Protein 7X15 (pdb70)

InterPro domains:
  IPR019392 Mitoguardin [PF10265] (32-565)

Solvent-accessible surface area: 13552 Å² total

Nearest PDB structures (foldseek):
  7x15-assembly1_A  TM=1.001E+00  e=4.368E-33  Danio rerio
  8edv-assembly1_A  TM=8.957E-01  e=2.179E-15  Caenorhabditis elegans
  8edv-assembly2_C  TM=8.846E-01  e=3.784E-15  Caenorhabditis elegans
  8edv-assembly2_D  TM=8.991E-01  e=9.913E-14  Caenorhabditis elegans
  8edv-assembly1_B  TM=8.793E-01  e=5.692E-13  Caenorhabditis elegans

Secondary structure (DSSP, 8-state):
-TTPPP-HHHHHHHHHHHHT----SS--TTTTT-S-HHHHHHHHHHHHHHHHHHTTSTTT----TTT--HHHHHTTT---HHHHHHHH--HHHH-GGGHHHH--TGGGT----HIIIIIIII--HHHHTTS--HHHHHHHT-TTS-HHHHHHHHHHHHHHHHHHHHTT--TTSHHHHHHHHHHHHHHHHHHHHSSS-SSHHHHHHHHHHHHHHHHH---TTTS--S-HHHHHHHHHHHHHHHHHH---S--

Structure (mmCIF, N/CA/C/O backbone):
data_7X15
#
_entry.id   7X15
#
_cell.length_a   100.126
_cell.length_b   100.126
_cell.length_c   163.941
_cell.angle_alpha   90.000
_cell.angle_beta   90.000
_cell.angle_gamma   120.000
#
_symmetry.space_group_name_H-M   'P 61 2 2'
#
loop_
_entity.id
_entity.type
_entity.pdbx_description
1 polymer 'Mitoguardin 2'
2 non-polymer 'FORMIC ACID'
3 non-polymer DI-PALMITOYL-3-SN-PHOSPHATIDYLETHANOLAMINE
4 water water
#
loop_
_atom_site.group_PDB
_atom_site.id
_atom_site.type_symbol
_atom_site.label_atom_id
_atom_site.label_alt_id
_atom_site.label_comp_id
_atom_site.label_asym_id
_atom_site.label_entity_id
_atom_site.label_seq_id
_atom_site.pdbx_PDB_ins_code
_atom_site.Cartn_x
_atom_site.Cartn_y
_atom_site.Cartn_z
_atom_site.occupancy
_atom_site.B_iso_or_equiv
_atom_site.auth_seq_id
_atom_site.auth_comp_id
_atom_site.auth_asym_id
_atom_site.auth_atom_id
_atom_site.pdbx_PDB_model_num
ATOM 1 N N . ALA A 1 1 ? 64.052 46.386 87.969 1.00 34.09 307 ALA A N 1
ATOM 2 C CA . ALA A 1 1 ? 63.380 45.582 88.982 1.00 58.15 307 ALA A CA 1
ATOM 3 C C . ALA A 1 1 ? 63.035 46.432 90.195 1.00 42.61 307 ALA A C 1
ATOM 4 O O . ALA A 1 1 ? 62.144 46.086 90.962 1.00 57.02 307 ALA A O 1
ATOM 6 N N . GLY A 1 2 ? 63.752 47.541 90.356 1.00 31.37 308 GLY A N 1
ATOM 7 C CA . GLY A 1 2 ? 63.496 48.502 91.417 1.00 36.28 308 GLY A CA 1
ATOM 8 C C . GLY A 1 2 ? 63.251 47.906 92.789 1.00 30.13 308 GLY A C 1
ATOM 9 O O . GLY A 1 2 ? 64.142 47.309 93.385 1.00 31.05 308 GLY A O 1
ATOM 10 N N . SER A 1 3 ? 62.027 48.061 93.283 1.00 26.11 309 SER A N 1
ATOM 11 C CA . SER A 1 3 ? 61.656 47.548 94.594 1.00 25.14 309 SER A CA 1
ATOM 12 C C . SER A 1 3 ? 60.767 46.319 94.478 1.00 37.92 309 SER A C 1
ATOM 13 O O . SER A 1 3 ? 60.208 45.856 95.472 1.00 39.18 309 SER A O 1
ATOM 16 N N . LEU A 1 4 ? 60.634 45.800 93.262 1.00 35.34 310 LEU A N 1
ATOM 17 C CA . LEU A 1 4 ? 59.841 44.601 93.020 1.00 29.29 310 LEU A CA 1
ATOM 18 C C . LEU A 1 4 ? 60.439 43.383 93.710 1.00 29.67 310 LEU A C 1
ATOM 19 O O . LEU A 1 4 ? 61.553 42.965 93.402 1.00 43.12 310 LEU A O 1
ATOM 24 N N . LYS A 1 5 ? 59.687 42.825 94.648 1.00 34.59 311 LYS A N 1
ATOM 25 C CA . LYS A 1 5 ? 60.065 41.589 95.316 1.00 39.66 311 LYS A CA 1
ATOM 26 C C . LYS A 1 5 ? 59.320 40.429 94.662 1.00 48.64 311 LYS A C 1
ATOM 27 O O . LYS A 1 5 ? 58.291 40.643 94.023 1.00 52.87 311 LYS A O 1
ATOM 33 N N . PRO A 1 6 ? 59.845 39.200 94.797 1.00 58.34 312 PRO A N 1
ATOM 34 C CA . PRO A 1 6 ? 59.184 38.033 94.203 1.00 59.00 312 PRO A CA 1
ATOM 35 C C . PRO A 1 6 ? 57.743 37.852 94.674 1.00 54.45 312 PRO A C 1
ATOM 36 O O . PRO A 1 6 ? 57.475 37.860 95.874 1.00 48.53 312 PRO A O 1
ATOM 40 N N . ALA A 1 7 ? 56.829 37.696 93.723 1.00 44.17 313 ALA A N 1
ATOM 41 C CA . ALA A 1 7 ? 55.423 37.480 94.035 1.00 42.66 313 ALA A CA 1
ATOM 42 C C . ALA A 1 7 ? 54.847 36.387 93.143 1.00 49.84 313 ALA A C 1
ATOM 43 O O . ALA A 1 7 ? 55.190 36.296 91.967 1.00 42.86 313 ALA A O 1
ATOM 45 N N . ALA A 1 8 ? 53.974 35.560 93.708 1.00 42.58 314 ALA A N 1
ATOM 46 C CA . ALA A 1 8 ? 53.412 34.425 92.985 1.00 30.87 314 ALA A CA 1
ATOM 47 C C . ALA A 1 8 ? 52.572 34.868 91.792 1.00 38.03 314 ALA A C 1
ATOM 48 O O . ALA A 1 8 ? 52.872 34.527 90.642 1.00 40.10 314 ALA A O 1
ATOM 50 N N . LEU A 1 9 ? 51.524 35.634 92.076 1.00 37.47 315 LEU A N 1
ATOM 51 C CA . LEU A 1 9 ? 50.599 36.096 91.048 1.00 39.32 315 LEU A CA 1
ATOM 52 C C . LEU A 1 9 ? 51.302 36.921 89.977 1.00 37.79 315 LEU A C 1
ATOM 53 O O . LEU A 1 9 ? 51.064 36.738 88.781 1.00 51.32 315 LEU A O 1
ATOM 58 N N . TYR A 1 10 ? 52.169 37.826 90.416 1.00 32.81 316 TYR A N 1
ATOM 59 C CA . TYR A 1 10 ? 52.891 38.697 89.501 1.00 28.43 316 TYR A CA 1
ATOM 60 C C . TYR A 1 10 ? 53.724 37.905 88.500 1.00 37.37 316 TYR A C 1
ATOM 61 O O . TYR A 1 10 ? 53.740 38.220 87.314 1.00 38.72 316 TYR A O 1
ATOM 70 N N . GLU A 1 11 ? 54.419 36.882 88.984 1.00 44.69 317 GLU A N 1
ATOM 71 C CA . GLU A 1 11 ? 55.283 36.076 88.128 1.00 43.29 317 GLU A CA 1
ATOM 72 C C . GLU A 1 11 ? 54.459 35.183 87.206 1.00 34.41 317 GLU A C 1
ATOM 73 O O . GLU A 1 11 ? 54.803 34.993 86.028 1.00 35.52 317 GLU A O 1
ATOM 79 N N . GLU A 1 12 ? 53.364 34.650 87.745 1.00 28.39 318 GLU A N 1
ATOM 80 C CA . GLU A 1 12 ? 52.398 33.914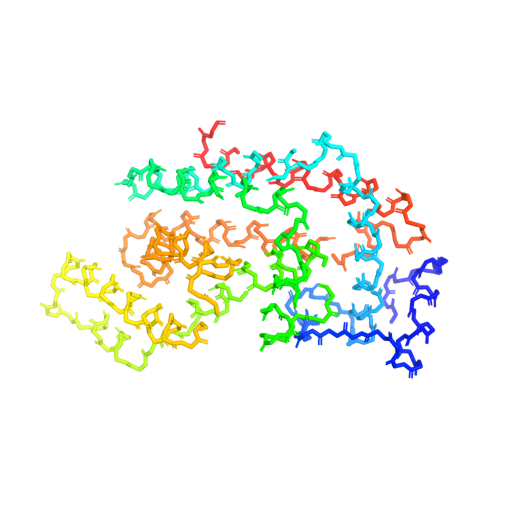 86.940 1.00 25.54 318 GLU A CA 1
ATOM 81 C C . GLU A 1 12 ? 51.921 34.750 85.757 1.00 35.18 318 GLU A C 1
ATOM 82 O O . GLU A 1 12 ? 51.807 34.250 84.641 1.00 41.33 318 GLU A O 1
ATOM 88 N N . ALA A 1 13 ? 51.650 36.028 86.005 1.00 35.97 319 ALA A N 1
ATOM 89 C CA . ALA A 1 13 ? 51.197 36.929 84.951 1.00 28.60 319 ALA A CA 1
ATOM 90 C C . ALA A 1 13 ? 52.327 37.280 83.985 1.00 33.60 319 ALA A C 1
ATOM 91 O O . ALA A 1 13 ? 52.115 37.385 82.775 1.00 43.06 319 ALA A O 1
ATOM 93 N N . LEU A 1 14 ? 53.528 37.454 84.526 1.00 42.45 320 LEU A N 1
ATOM 94 C CA . LEU A 1 14 ? 54.692 37.810 83.721 1.00 32.23 320 LEU A CA 1
ATOM 95 C C . LEU A 1 14 ? 55.000 36.725 82.694 1.00 32.20 320 LEU A C 1
ATOM 96 O O . LEU A 1 14 ? 55.424 37.024 81.572 1.00 35.28 320 LEU A O 1
ATOM 101 N N . SER A 1 15 ? 54.787 35.469 83.084 1.00 32.57 321 SER A N 1
ATOM 102 C CA . SER A 1 15 ? 54.886 34.359 82.136 1.00 42.64 321 SER A CA 1
ATOM 103 C C . SER A 1 15 ? 54.017 34.618 80.907 1.00 46.71 321 SER A C 1
ATOM 104 O O . SER A 1 15 ? 54.495 34.579 79.766 1.00 43.96 321 SER A O 1
ATOM 107 N N . LEU A 1 16 ? 52.739 34.892 81.157 1.00 41.45 322 LEU A N 1
ATOM 108 C CA . LEU A 1 16 ? 51.786 35.207 80.101 1.00 37.42 322 LEU A CA 1
ATOM 109 C C . LEU A 1 16 ? 52.258 36.380 79.259 1.00 42.16 322 LEU A C 1
ATOM 110 O O . LEU A 1 16 ? 52.124 36.366 78.037 1.00 55.18 322 L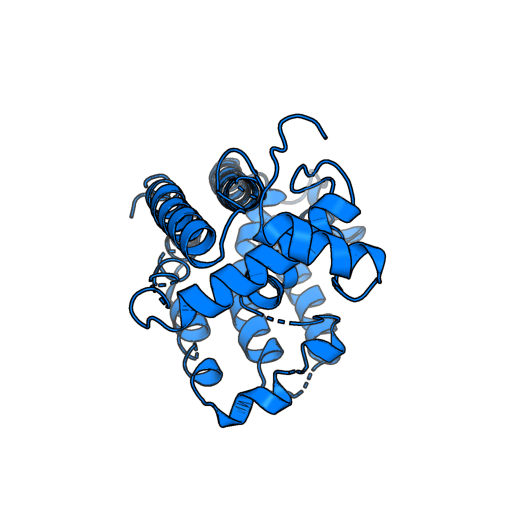EU A O 1
ATOM 115 N N . VAL A 1 17 ? 52.806 37.397 79.915 1.00 38.92 323 VAL A N 1
ATOM 116 C CA . VAL A 1 17 ? 53.280 38.572 79.194 1.00 37.25 323 VAL A CA 1
ATOM 117 C C . VAL A 1 17 ? 54.372 38.194 78.205 1.00 41.70 323 VAL A C 1
ATOM 118 O O . VAL A 1 17 ? 54.367 38.647 77.061 1.00 48.15 323 VAL A O 1
ATOM 122 N N . LYS A 1 18 ? 55.304 37.355 78.645 1.00 50.81 324 LYS A N 1
ATOM 123 C CA . LYS A 1 18 ? 56.401 36.941 77.776 1.00 56.03 324 LYS A CA 1
ATOM 124 C C . LYS A 1 18 ? 55.922 36.024 76.654 1.00 55.01 324 LYS A C 1
ATOM 125 O O . LYS A 1 18 ? 56.480 36.040 75.558 1.00 53.91 324 LYS A O 1
ATOM 131 N N . ASP A 1 19 ? 54.892 35.226 76.921 1.00 61.20 325 ASP A N 1
ATOM 132 C CA . ASP A 1 19 ? 54.253 34.463 75.851 1.00 46.67 325 ASP A CA 1
ATOM 133 C C . ASP A 1 19 ? 53.561 35.410 74.873 1.00 57.72 325 ASP A C 1
ATOM 134 O O . ASP A 1 19 ? 53.555 35.178 73.665 1.00 68.76 325 ASP A O 1
ATOM 139 N N . GLY A 1 20 ? 52.985 36.480 75.411 1.00 66.37 326 GLY A N 1
ATOM 140 C CA . GLY A 1 20 ? 52.235 37.437 74.618 1.00 45.74 326 GLY A CA 1
ATOM 141 C C . GLY A 1 20 ? 50.744 37.198 74.744 1.00 47.55 326 GLY A C 1
ATOM 142 O O . GLY A 1 20 ? 49.964 37.623 73.894 1.00 47.69 326 GLY A O 1
ATOM 143 N N . ASP A 1 21 ? 50.348 36.524 75.819 1.00 46.02 327 ASP A N 1
ATOM 144 C CA . ASP A 1 21 ? 48.965 36.098 75.996 1.00 49.29 327 ASP A CA 1
ATOM 145 C C . ASP A 1 21 ? 48.139 37.047 76.861 1.00 53.67 327 ASP A C 1
ATOM 146 O O . ASP A 1 21 ? 47.017 36.717 77.250 1.00 53.51 327 ASP A O 1
ATOM 151 N N . VAL A 1 22 ? 48.687 38.217 77.171 1.00 48.97 328 VAL A N 1
ATOM 152 C CA . VAL A 1 22 ? 47.910 39.238 77.867 1.00 45.03 328 VAL A CA 1
ATOM 153 C C . VAL A 1 22 ? 47.766 40.471 76.980 1.00 37.07 328 VAL A C 1
ATOM 154 O O . VAL A 1 22 ? 48.751 41.065 76.544 1.00 30.10 328 VAL A O 1
ATOM 158 N N . ALA A 1 23 ? 46.523 40.838 76.696 1.00 28.82 329 ALA A N 1
ATOM 159 C CA . ALA A 1 23 ? 46.250 41.919 75.762 1.00 28.95 329 ALA A CA 1
ATOM 160 C C . ALA A 1 23 ? 45.815 43.182 76.483 1.00 35.83 329 ALA A C 1
ATOM 161 O O . ALA A 1 23 ? 45.304 43.131 77.601 1.00 31.76 329 ALA A O 1
ATOM 163 N N . CYS A 1 24 ? 46.025 44.320 75.834 1.00 26.01 330 CYS A N 1
ATOM 164 C CA . CYS A 1 24 ? 45.575 45.589 76.374 1.00 42.89 330 CYS A CA 1
ATOM 165 C C . CYS A 1 24 ? 45.209 46.545 75.250 1.00 39.99 330 CYS A C 1
ATOM 166 O O . CYS A 1 24 ? 45.783 46.493 74.164 1.00 38.77 330 CYS A O 1
ATOM 169 N N . ARG A 1 25 ? 44.242 47.412 75.517 1.00 37.24 331 ARG A N 1
ATOM 170 C CA . ARG A 1 25 ? 43.797 48.382 74.533 1.00 33.98 331 ARG A CA 1
ATOM 171 C C . ARG A 1 25 ? 44.820 49.498 74.372 1.00 28.83 331 ARG A C 1
ATOM 172 O O . ARG A 1 25 ? 45.211 49.838 73.259 1.00 41.87 331 ARG A O 1
ATOM 180 N N . SER A 1 26 ? 45.256 50.061 75.492 1.00 47.77 332 SER A N 1
ATOM 181 C CA . SER A 1 26 ? 46.237 51.137 75.473 1.00 31.42 332 SER A CA 1
ATOM 182 C C . SER A 1 26 ? 47.274 50.952 76.567 1.00 36.49 332 SER A C 1
ATOM 183 O O . SER A 1 26 ? 46.931 50.803 77.738 1.00 38.51 332 SER A O 1
ATOM 186 N N . LEU A 1 27 ? 48.544 50.956 76.176 1.00 45.31 333 LEU A N 1
ATOM 187 C CA . LEU A 1 27 ? 49.638 50.925 77.135 1.00 39.45 333 LEU A CA 1
ATOM 188 C C . LEU A 1 27 ? 49.601 52.165 78.017 1.00 39.76 333 LEU A C 1
ATOM 189 O O . LEU A 1 27 ? 49.655 53.290 77.524 1.00 56.06 333 LEU A O 1
ATOM 194 N N . ARG A 1 28 ? 49.500 51.951 79.324 1.00 33.58 334 ARG A N 1
ATOM 195 C CA . ARG A 1 28 ? 49.459 53.046 80.283 1.00 34.02 334 ARG A CA 1
ATOM 196 C C . ARG A 1 28 ? 50.710 53.050 81.148 1.00 36.68 334 ARG A C 1
ATOM 197 O O . ARG A 1 28 ? 50.684 53.518 82.284 1.00 38.30 334 ARG A O 1
ATOM 205 N N . THR A 1 29 ? 51.799 52.523 80.599 1.00 28.41 335 THR A N 1
ATOM 206 C CA . THR A 1 29 ? 53.044 52.342 81.336 1.00 27.57 335 THR A CA 1
ATOM 207 C C . THR A 1 29 ? 53.564 53.622 81.984 1.00 36.72 335 THR A C 1
ATOM 208 O O . THR A 1 29 ? 53.857 53.642 83.177 1.00 47.76 335 THR A O 1
ATOM 212 N N . GLU A 1 30 ? 53.679 54.688 81.200 1.00 36.66 336 GLU A N 1
ATOM 213 C CA . GLU A 1 30 ? 54.210 55.944 81.716 1.00 37.58 336 GLU A CA 1
ATOM 214 C C . GLU A 1 30 ? 53.214 56.655 82.621 1.00 34.19 336 GLU A C 1
ATOM 215 O O . GLU A 1 30 ? 53.590 57.192 83.659 1.00 44.56 336 GLU A O 1
ATOM 221 N N . LEU A 1 31 ? 51.947 56.657 82.222 1.00 39.88 337 LEU A N 1
ATOM 222 C CA . LEU A 1 31 ? 50.903 57.319 82.995 1.00 23.55 337 LEU A CA 1
ATOM 223 C C . LEU A 1 31 ? 50.772 56.719 84.388 1.00 28.68 337 LEU A C 1
ATOM 224 O O . LEU A 1 31 ? 50.721 57.443 85.379 1.00 37.77 337 LEU A O 1
ATOM 229 N N . LEU A 1 32 ? 50.727 55.393 84.460 1.00 31.76 338 LEU A N 1
ATOM 230 C CA . LEU A 1 32 ? 50.554 54.704 85.734 1.00 32.17 338 LEU A CA 1
ATOM 231 C C . LEU A 1 32 ? 51.890 54.428 86.415 1.00 30.32 338 LEU A C 1
ATOM 232 O O . LEU A 1 32 ? 51.948 53.732 87.426 1.00 28.12 338 LEU A O 1
ATOM 237 N N . GLU A 1 33 ? 52.953 54.982 85.843 1.00 21.95 339 GLU A N 1
ATOM 238 C CA . GLU A 1 33 ? 54.292 54.934 86.424 1.00 26.53 339 GLU A CA 1
ATOM 239 C C . GLU A 1 33 ? 54.783 53.524 86.728 1.00 29.16 339 GLU A C 1
ATOM 240 O O . GLU A 1 33 ? 55.290 53.255 87.816 1.00 28.63 339 GLU A O 1
ATOM 246 N N . CYS A 1 34 ? 54.634 52.628 85.759 1.00 30.06 340 CYS A N 1
ATOM 247 C CA . CYS A 1 34 ? 55.190 51.288 85.873 1.00 27.01 340 CYS A CA 1
ATOM 248 C C . CYS A 1 34 ? 56.639 51.290 85.403 1.00 30.76 340 CYS A C 1
ATOM 249 O O . CYS A 1 34 ? 57.097 52.257 84.799 1.00 36.19 340 CYS A O 1
ATOM 252 N N . TYR A 1 35 ? 57.358 50.210 85.686 1.00 28.30 341 TYR A N 1
ATOM 253 C CA . TYR A 1 35 ? 58.774 50.128 85.341 1.00 31.43 341 TYR A CA 1
ATOM 254 C C . TYR A 1 35 ? 58.981 49.895 83.849 1.00 31.95 341 TYR A C 1
ATOM 255 O O . TYR A 1 35 ? 59.944 50.383 83.263 1.00 32.70 341 TYR A O 1
ATOM 264 N N . SER A 1 36 ? 58.068 49.146 83.242 1.00 45.84 342 SER A N 1
ATOM 265 C CA . SER A 1 36 ? 58.163 48.800 81.830 1.00 33.70 342 SER A CA 1
ATOM 266 C C . SER A 1 36 ? 56.803 48.376 81.295 1.00 33.83 342 SER A C 1
ATOM 267 O O . SER A 1 36 ? 55.862 48.194 82.066 1.00 39.87 342 SER A O 1
ATOM 270 N N . ASP A 1 37 ? 56.698 48.230 79.976 1.00 44.09 343 ASP A N 1
ATOM 271 C CA . ASP A 1 37 ? 55.470 47.741 79.353 1.00 29.60 343 ASP A CA 1
ATOM 272 C C . ASP A 1 37 ? 55.131 46.355 79.887 1.00 30.59 343 ASP A C 1
ATOM 273 O O . ASP A 1 37 ? 53.970 46.035 80.131 1.00 35.83 343 ASP A O 1
ATOM 278 N N . GLN A 1 38 ? 56.167 45.544 80.069 1.00 29.88 344 GLN A N 1
ATOM 279 C CA . GLN A 1 38 ? 56.036 44.194 80.602 1.00 32.08 344 GLN A CA 1
ATOM 280 C C . GLN A 1 38 ? 55.434 44.222 82.004 1.00 32.38 344 GLN A C 1
ATOM 281 O O . GLN A 1 38 ? 54.493 43.481 82.315 1.00 39.05 344 GLN A O 1
ATOM 287 N N . ASP A 1 39 ? 55.995 45.092 82.839 1.00 34.06 345 ASP A N 1
ATOM 288 C CA . ASP A 1 39 ? 55.525 45.315 84.200 1.00 30.07 345 ASP A CA 1
ATOM 289 C C . ASP A 1 39 ? 54.058 45.729 84.205 1.00 35.39 345 ASP A C 1
ATOM 290 O O . ASP A 1 39 ? 53.239 45.198 84.972 1.00 24.41 345 ASP A O 1
ATOM 295 N N . PHE A 1 40 ? 53.735 46.680 83.332 1.00 25.21 346 PHE A N 1
ATOM 296 C CA . PHE A 1 40 ? 52.367 47.139 83.175 1.00 25.03 346 PHE A CA 1
ATOM 297 C C . PHE A 1 40 ? 51.420 45.998 82.843 1.00 29.30 346 PHE A C 1
ATOM 298 O O . PHE A 1 40 ? 50.375 45.873 83.460 1.00 36.46 346 PHE A O 1
ATOM 306 N N . LEU A 1 41 ? 51.787 45.171 81.870 1.00 29.63 347 LEU A N 1
ATOM 307 C CA . LEU A 1 41 ? 50.923 44.077 81.437 1.00 22.27 347 LEU A CA 1
ATOM 308 C C . LEU A 1 41 ? 50.715 43.031 82.533 1.00 25.76 347 LEU A C 1
ATOM 309 O O . LEU A 1 41 ? 49.589 42.567 82.758 1.00 36.20 347 LEU A O 1
ATOM 314 N N . ALA A 1 42 ? 51.793 42.667 83.220 1.00 22.43 348 ALA A N 1
ATOM 315 C CA . ALA A 1 42 ? 51.690 41.757 84.361 1.00 27.68 348 ALA A CA 1
ATOM 316 C C . ALA A 1 42 ? 50.709 42.284 85.415 1.00 29.36 348 ALA A C 1
ATOM 317 O O . ALA A 1 42 ? 49.726 41.608 85.789 1.00 42.33 348 ALA A O 1
ATOM 319 N N . LYS A 1 43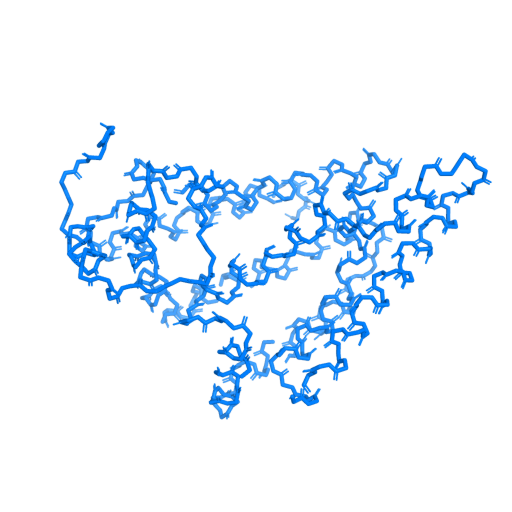 ? 50.978 43.502 85.881 1.00 35.13 349 LYS A N 1
ATOM 320 C CA . LYS A 1 43 ? 50.127 44.132 86.882 1.00 29.63 349 LYS A CA 1
ATOM 321 C C . LYS A 1 43 ? 48.689 44.246 86.389 1.00 28.00 349 LYS A C 1
ATOM 322 O O . LYS A 1 43 ? 47.758 44.134 87.168 1.00 26.78 349 LYS A O 1
ATOM 328 N N . LEU A 1 44 ? 48.526 44.451 85.087 1.00 25.72 350 LEU A N 1
ATOM 329 C CA . LEU A 1 44 ? 47.219 44.578 84.456 1.00 17.29 350 LEU A CA 1
ATOM 330 C C . LEU A 1 44 ? 46.409 43.295 84.566 1.00 27.24 350 LEU A C 1
ATOM 331 O O . LEU A 1 44 ? 45.234 43.319 84.943 1.00 29.95 350 LEU A O 1
ATOM 336 N N . HIS A 1 45 ? 47.042 42.179 84.217 1.00 24.40 351 HIS A N 1
ATOM 337 C CA . HIS A 1 45 ? 46.425 40.869 84.383 1.00 23.08 351 HIS A CA 1
ATOM 338 C C . HIS A 1 45 ? 45.989 40.672 85.835 1.00 28.46 351 HIS A C 1
ATOM 339 O O . HIS A 1 45 ? 44.842 40.270 86.118 1.00 34.70 351 HIS A O 1
ATOM 346 N N . CYS A 1 46 ? 46.900 40.986 86.754 1.00 31.36 352 CYS A N 1
ATOM 347 C CA . CYS A 1 46 ? 46.603 40.836 88.177 1.00 28.28 352 CYS A CA 1
ATOM 348 C C . CYS A 1 46 ? 45.410 41.686 88.632 1.00 22.68 352 CYS A C 1
ATOM 349 O O . CYS A 1 46 ? 44.535 41.203 89.349 1.00 23.91 352 CYS A O 1
ATOM 352 N N . VAL A 1 47 ? 45.383 42.945 88.206 1.00 22.22 353 VAL A N 1
ATOM 353 C CA . VAL A 1 47 ? 44.299 43.868 88.535 1.00 30.22 353 VAL A CA 1
ATOM 354 C C . VAL A 1 47 ? 42.964 43.362 88.005 1.00 29.85 353 VAL A C 1
ATOM 355 O O . VAL A 1 47 ? 41.954 43.395 88.710 1.00 30.62 353 VAL A O 1
ATOM 359 N N . ARG A 1 48 ? 42.967 42.896 86.760 1.00 21.25 354 ARG A N 1
ATOM 360 C CA . ARG A 1 48 ? 41.783 42.281 86.176 1.00 19.03 354 ARG A CA 1
ATOM 361 C C . ARG A 1 48 ? 41.242 41.151 87.046 1.00 27.82 354 ARG A C 1
ATOM 362 O O . ARG A 1 48 ? 40.046 41.113 87.348 1.00 30.81 354 ARG A O 1
ATOM 370 N N . GLN A 1 49 ? 42.118 40.232 87.450 1.00 28.01 355 GLN A N 1
ATOM 371 C CA . GLN A 1 49 ? 41.685 39.151 88.341 1.00 25.34 355 GLN A CA 1
ATOM 372 C C . GLN A 1 49 ? 41.111 39.691 89.653 1.00 29.35 355 GLN A C 1
ATOM 373 O O . GLN A 1 49 ? 40.075 39.219 90.144 1.00 34.82 355 GLN A O 1
ATOM 379 N N . ALA A 1 50 ? 41.797 40.685 90.209 1.00 24.42 356 ALA A N 1
ATOM 380 C CA . ALA A 1 50 ? 41.387 41.312 91.458 1.00 28.13 356 ALA A CA 1
ATOM 381 C C . ALA A 1 50 ? 39.970 41.866 91.390 1.00 35.94 356 ALA A C 1
ATOM 382 O O . ALA A 1 50 ? 39.164 41.612 92.278 1.00 49.50 356 ALA A O 1
ATOM 384 N N . PHE A 1 51 ? 39.664 42.623 90.341 1.00 34.57 357 PHE A N 1
ATOM 385 C CA . PHE A 1 51 ? 38.328 43.193 90.206 1.00 31.58 357 PHE A CA 1
ATOM 386 C C . PHE A 1 51 ? 37.296 42.124 89.884 1.00 36.39 357 PHE A C 1
ATOM 387 O O . PHE A 1 51 ? 36.153 42.207 90.335 1.00 45.76 357 PHE A O 1
ATOM 395 N N . GLN A 1 52 ? 37.699 41.121 89.109 1.00 30.96 358 GLN A N 1
ATOM 396 C CA . GLN A 1 52 ? 36.806 40.009 88.807 1.00 37.18 358 GLN A CA 1
ATOM 397 C C . GLN A 1 52 ? 36.339 39.342 90.095 1.00 41.96 358 GLN A C 1
ATOM 398 O O . GLN A 1 52 ? 35.176 38.966 90.220 1.00 49.21 358 GLN A O 1
ATOM 404 N N . VAL A 1 53 ? 37.245 39.204 91.057 1.00 47.97 359 VAL A N 1
ATOM 405 C CA . VAL A 1 53 ? 36.869 38.645 92.353 1.00 39.30 359 VAL A CA 1
ATOM 406 C C . VAL A 1 53 ? 36.058 39.642 93.176 1.00 39.80 359 VAL A C 1
ATOM 407 O O . VAL A 1 53 ? 35.025 39.298 93.750 1.00 53.57 359 VAL A O 1
ATOM 411 N N . LEU A 1 54 ? 36.534 40.880 93.213 1.00 41.26 360 LEU A N 1
ATOM 412 C CA . LEU A 1 54 ? 35.948 41.931 94.034 1.00 36.50 360 LEU A CA 1
ATOM 413 C C . LEU A 1 54 ? 34.478 42.184 93.723 1.00 51.38 360 LEU A C 1
ATOM 414 O O . LEU A 1 54 ? 33.674 42.400 94.628 1.00 55.85 360 LEU A O 1
ATOM 419 N N . LEU A 1 55 ? 34.131 42.149 92.441 1.00 62.90 361 LEU A N 1
ATOM 420 C CA . LEU A 1 55 ? 32.799 42.553 92.008 1.00 44.05 361 LEU A CA 1
ATOM 421 C C . LEU A 1 55 ? 31.755 41.442 92.053 1.00 48.98 361 LEU A C 1
ATOM 422 O O . LEU A 1 55 ? 30.613 41.652 91.652 1.00 60.25 361 LEU A O 1
ATOM 427 N N . LEU A 1 56 ? 32.137 40.262 92.528 1.00 53.55 362 LEU A N 1
ATOM 428 C CA . LEU A 1 56 ? 31.155 39.213 92.768 1.00 47.26 362 LEU A CA 1
ATOM 429 C C . LEU A 1 56 ? 30.345 39.595 93.999 1.00 46.98 362 LEU A C 1
ATOM 430 O O . LEU A 1 56 ? 29.123 39.457 94.024 1.00 57.84 362 LEU A O 1
ATOM 435 N N . ASP A 1 57 ? 31.045 40.085 95.017 1.00 43.55 363 ASP A N 1
ATOM 436 C CA . ASP A 1 57 ? 30.403 40.602 96.215 1.00 48.49 363 ASP A CA 1
ATOM 437 C C . ASP A 1 57 ? 29.573 41.826 95.849 1.00 56.83 363 ASP A C 1
ATOM 438 O O . ASP A 1 57 ? 30.094 42.817 95.341 1.00 66.66 363 ASP A O 1
ATOM 443 N N . GLU A 1 58 ? 28.275 41.745 96.112 1.00 63.18 364 GLU A N 1
ATOM 444 C CA . GLU A 1 58 ? 27.342 42.769 95.667 1.00 59.11 364 GLU A CA 1
ATOM 445 C C . GLU A 1 58 ? 27.508 44.048 96.486 1.00 56.18 364 GLU A C 1
ATOM 446 O O . GLU A 1 58 ? 27.240 45.154 95.999 1.00 74.15 364 GLU A O 1
ATOM 452 N N . THR A 1 59 ? 27.986 43.900 97.719 1.00 51.93 365 THR A N 1
ATOM 453 C CA . THR A 1 59 ? 28.281 45.042 98.582 1.00 56.50 365 THR A CA 1
ATOM 454 C C . THR A 1 59 ? 29.270 45.995 97.916 1.00 51.26 365 THR A C 1
ATOM 455 O O . THR A 1 59 ? 29.099 47.217 97.942 1.00 57.62 365 THR A O 1
ATOM 459 N N . HIS A 1 60 ? 30.300 45.418 97.310 1.00 52.06 366 HIS A N 1
ATOM 460 C CA . HIS A 1 60 ? 31.359 46.192 96.682 1.00 54.19 366 HIS A CA 1
ATOM 461 C C . HIS A 1 60 ? 30.885 46.833 95.380 1.00 48.73 366 HIS A C 1
ATOM 462 O O . HIS A 1 60 ? 31.212 47.991 95.095 1.00 56.60 366 HIS A O 1
ATOM 469 N N . ARG A 1 61 ? 30.115 46.080 94.597 1.00 44.43 367 ARG A N 1
ATOM 470 C CA . ARG A 1 61 ? 29.467 46.618 93.404 1.00 47.07 367 ARG A CA 1
ATOM 471 C C . ARG A 1 61 ? 28.677 47.870 93.766 1.00 45.68 367 ARG A C 1
ATOM 472 O O . ARG A 1 61 ? 28.781 48.913 93.104 1.00 52.69 367 ARG A O 1
ATOM 488 N N . PHE A 1 63 ? 29.182 49.706 96.382 1.00 47.84 369 PHE A N 1
ATOM 489 C CA . PHE A 1 63 ? 30.140 50.733 96.773 1.00 41.63 369 PHE A CA 1
ATOM 490 C C . PHE A 1 63 ? 30.590 51.547 95.567 1.00 45.53 369 PHE A C 1
ATOM 491 O O . PHE A 1 63 ? 30.572 52.774 95.602 1.00 35.31 369 PHE A O 1
ATOM 499 N N . PHE A 1 64 ? 30.981 50.866 94.496 1.00 44.38 370 PHE A N 1
ATOM 500 C CA . PHE A 1 64 ? 31.475 51.572 93.319 1.00 33.35 370 PHE A CA 1
ATOM 501 C C . PHE A 1 64 ? 30.376 52.379 92.631 1.00 42.77 370 PHE A C 1
ATOM 502 O O . PHE A 1 64 ? 30.596 53.535 92.257 1.00 41.18 370 PHE A O 1
ATOM 518 N N . GLU A 1 66 ? 27.538 53.656 93.947 1.00 40.94 372 GLU A N 1
ATOM 519 C CA . GLU A 1 66 ? 27.237 54.793 94.806 1.00 38.05 372 GLU A CA 1
ATOM 520 C C . GLU A 1 66 ? 28.351 55.836 94.765 1.00 35.13 372 GLU A C 1
ATOM 521 O O . GLU A 1 66 ? 28.084 57.037 94.742 1.00 40.78 372 GLU A O 1
ATOM 527 N N . THR A 1 67 ? 29.597 55.370 94.750 1.00 35.21 373 THR A N 1
ATOM 528 C CA . THR A 1 67 ? 30.751 56.261 94.702 1.00 31.97 373 THR A CA 1
ATOM 529 C C . THR A 1 67 ? 30.744 57.112 93.442 1.00 34.36 373 THR A C 1
ATOM 530 O O . THR A 1 67 ? 30.915 58.328 93.510 1.00 40.98 373 THR A O 1
ATOM 534 N N . GLY A 1 68 ? 30.550 56.467 92.296 1.00 38.43 374 GLY A N 1
ATOM 535 C CA . GLY A 1 68 ? 30.482 57.178 91.031 1.00 34.24 374 GLY A CA 1
ATOM 536 C C . GLY A 1 68 ? 29.375 58.211 91.043 1.00 30.04 374 GLY A C 1
ATOM 537 O O . GLY A 1 68 ? 29.595 59.388 90.700 1.00 35.16 374 GLY A O 1
ATOM 538 N N . LYS A 1 69 ? 28.188 57.770 91.457 1.00 28.50 375 LYS A N 1
ATOM 539 C CA . LYS A 1 69 ? 27.040 58.665 91.574 1.00 28.29 375 LYS A CA 1
ATOM 540 C C . LYS A 1 69 ? 27.379 59.921 92.374 1.00 36.87 375 LYS A C 1
ATOM 541 O O . LYS A 1 69 ? 27.259 61.048 91.874 1.00 45.03 375 LYS A O 1
ATOM 547 N N . GLN A 1 70 ? 27.834 59.717 93.606 1.00 32.90 376 GLN A N 1
ATOM 548 C CA . GLN A 1 70 ? 28.113 60.827 94.509 1.00 31.24 376 GLN A CA 1
ATOM 549 C C . GLN A 1 70 ? 29.236 61.742 94.029 1.00 39.09 376 GLN A C 1
ATOM 550 O O . GLN A 1 70 ? 29.137 62.959 94.165 1.00 36.11 376 GLN A O 1
ATOM 564 N N . ILE A 1 72 ? 30.389 62.294 90.907 1.00 42.44 378 ILE A N 1
ATOM 565 C CA . ILE A 1 72 ? 30.014 63.094 89.750 1.00 41.12 378 ILE A CA 1
ATOM 566 C C . ILE A 1 72 ? 28.982 64.147 90.152 1.00 46.11 378 ILE A C 1
ATOM 567 O O . ILE A 1 72 ? 29.047 65.287 89.689 1.00 37.38 378 ILE A O 1
ATOM 572 N N . SER A 1 73 ? 28.046 63.772 91.023 1.00 43.72 379 SER A N 1
ATOM 573 C CA . SER A 1 73 ? 27.072 64.736 91.536 1.00 31.41 379 SER A CA 1
ATOM 574 C C . SER A 1 73 ? 27.768 65.923 92.200 1.00 40.22 379 SER A C 1
ATOM 575 O O . SER A 1 73 ? 27.496 67.078 91.869 1.00 40.35 379 SER A O 1
ATOM 578 N N . 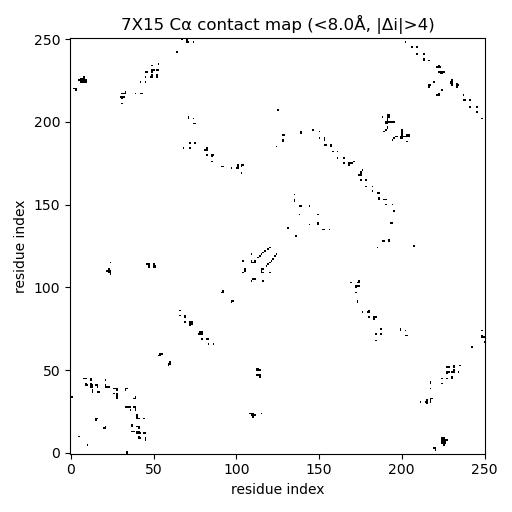GLY A 1 74 ? 28.671 65.625 93.130 1.00 28.95 380 GLY A N 1
ATOM 579 C CA . GLY A 1 74 ? 29.429 66.647 93.826 1.00 32.99 380 GLY A CA 1
ATOM 580 C C . GLY A 1 74 ? 30.164 67.569 92.877 1.00 31.54 380 GLY A C 1
ATOM 581 O O . GLY A 1 74 ? 30.138 68.792 93.043 1.00 35.84 380 GLY A O 1
ATOM 582 N N . LEU A 1 75 ? 30.820 66.986 91.878 1.00 35.34 381 LEU A N 1
ATOM 583 C CA . LEU A 1 75 ? 31.481 67.788 90.853 1.00 34.86 381 LEU A CA 1
ATOM 584 C C . LEU A 1 75 ? 30.490 68.729 90.165 1.00 35.21 381 LEU A C 1
ATOM 585 O O . LEU A 1 75 ? 30.763 69.920 89.969 1.00 37.52 381 LEU A O 1
ATOM 590 N N . LEU A 1 76 ? 29.327 68.187 89.818 1.00 44.11 382 LEU A N 1
ATOM 591 C CA . LEU A 1 76 ? 28.314 68.948 89.097 1.00 35.96 382 LEU A CA 1
ATOM 592 C C . LEU A 1 76 ? 27.786 70.129 89.904 1.00 41.86 382 LEU A C 1
ATOM 593 O O . LEU A 1 76 ? 27.725 71.245 89.394 1.00 54.29 382 LEU A O 1
ATOM 598 N N . VAL A 1 77 ? 27.406 69.892 91.155 1.00 43.18 383 VAL A N 1
ATOM 599 C CA . VAL A 1 77 ? 26.886 70.977 91.981 1.00 38.42 383 VAL A CA 1
ATOM 600 C C . VAL A 1 77 ? 27.985 71.984 92.300 1.00 37.05 383 VAL A C 1
ATOM 601 O O . VAL A 1 77 ? 27.716 73.175 92.433 1.00 57.94 383 VAL A O 1
ATOM 605 N N . LYS A 1 78 ? 29.227 71.516 92.397 1.00 38.33 384 LYS A N 1
ATOM 606 C CA . LYS A 1 78 ? 30.352 72.428 92.576 1.00 33.23 384 LYS A CA 1
ATOM 607 C C . LYS A 1 78 ? 30.615 73.208 91.293 1.00 36.39 384 LYS A C 1
ATOM 608 O O . LYS A 1 78 ? 31.372 74.177 91.289 1.00 43.63 384 LYS A O 1
ATOM 614 N N . ALA A 1 79 ? 29.995 72.776 90.200 1.00 42.52 385 ALA A N 1
ATOM 615 C CA . ALA A 1 79 ? 30.053 73.529 88.953 1.00 37.00 385 ALA A CA 1
ATOM 616 C C . ALA A 1 79 ? 28.806 74.392 88.768 1.00 41.37 385 ALA A C 1
ATOM 617 O O . ALA A 1 79 ? 28.562 74.911 87.680 1.00 46.77 385 ALA A O 1
ATOM 619 N N . ASN A 1 80 ? 28.032 74.541 89.842 1.00 52.15 386 ASN A N 1
ATOM 620 C CA . ASN A 1 80 ? 26.773 75.288 89.824 1.00 57.55 386 ASN A CA 1
ATOM 621 C C . ASN A 1 80 ? 25.799 74.735 88.793 1.00 53.38 386 ASN A C 1
ATOM 622 O O . ASN A 1 80 ? 25.111 75.490 88.105 1.00 58.06 386 ASN A O 1
ATOM 627 N N . LYS A 1 81 ? 25.748 73.410 88.698 1.00 49.33 387 LYS A N 1
ATOM 628 C CA . LYS A 1 81 ? 24.857 72.725 87.771 1.00 37.33 387 LYS A CA 1
ATOM 629 C C . LYS A 1 81 ? 23.947 71.760 88.519 1.00 36.49 387 LYS A C 1
ATOM 630 O O . LYS A 1 81 ? 24.287 71.296 89.604 1.00 40.50 387 LYS A O 1
ATOM 636 N N . SER A 1 82 ? 22.792 71.457 87.936 1.00 41.94 388 SER A N 1
ATOM 637 C CA . SER A 1 82 ? 21.865 70.505 88.537 1.00 34.46 388 SER A CA 1
ATOM 638 C C . SER A 1 82 ? 22.208 69.080 88.126 1.00 38.61 388 SER A C 1
ATOM 639 O O . SER A 1 82 ? 22.395 68.798 86.946 1.00 66.44 388 SER A O 1
ATOM 642 N N . PRO A 1 83 ? 22.291 68.174 89.107 1.00 37.34 389 PRO A N 1
ATOM 643 C CA . PRO A 1 83 ? 22.685 66.786 88.854 1.00 51.06 389 PRO A CA 1
ATOM 644 C C . PRO A 1 83 ? 21.544 65.845 88.451 1.00 51.82 389 PRO A C 1
ATOM 645 O O . PRO A 1 83 ? 21.820 64.672 88.216 1.00 48.02 389 PRO A O 1
ATOM 649 N N . LYS A 1 84 ? 20.308 66.334 88.366 1.00 48.96 390 LYS A N 1
ATOM 650 C CA . LYS A 1 84 ? 19.150 65.471 88.101 1.00 51.12 390 LYS A CA 1
ATOM 651 C C . LYS A 1 84 ? 19.290 64.659 86.811 1.00 52.29 390 LYS A C 1
ATOM 652 O O . LYS A 1 84 ? 19.067 63.440 86.794 1.00 53.51 390 LYS A O 1
ATOM 658 N N . ALA A 1 85 ? 19.656 65.352 85.736 1.00 52.06 391 ALA A N 1
ATOM 659 C CA . ALA A 1 85 ? 19.854 64.735 84.429 1.00 48.67 391 ALA A CA 1
ATOM 660 C C . ALA A 1 85 ? 20.877 63.608 84.494 1.00 44.73 391 ALA A C 1
ATOM 661 O O . ALA A 1 85 ? 20.590 62.465 84.108 1.00 52.82 391 ALA A O 1
ATOM 663 N N . PHE A 1 86 ? 22.071 63.937 84.982 1.00 41.33 392 PHE A N 1
ATOM 664 C CA . PHE A 1 86 ? 23.114 62.938 85.152 1.00 35.58 392 PHE A CA 1
ATOM 665 C C . PHE A 1 86 ? 22.648 61.786 86.024 1.00 36.46 392 PHE A C 1
ATOM 666 O O . PHE A 1 86 ? 22.944 60.638 85.736 1.00 37.46 392 PHE A O 1
ATOM 674 N N . LEU A 1 87 ? 21.950 62.099 87.109 1.00 32.08 393 LEU A N 1
ATOM 675 C CA . LEU A 1 87 ? 21.493 61.071 88.034 1.00 32.21 393 LEU A CA 1
ATOM 676 C C . LEU A 1 87 ? 20.602 60.063 87.331 1.00 36.71 393 LEU A C 1
ATOM 677 O O . LEU A 1 87 ? 20.752 58.854 87.517 1.00 51.08 393 LEU A O 1
ATOM 682 N N . GLU A 1 88 ? 19.682 60.559 86.513 1.00 41.32 394 GLU A N 1
ATOM 683 C CA . GLU A 1 88 ? 18.773 59.664 85.810 1.00 43.88 394 GLU A CA 1
ATOM 684 C C . GLU A 1 88 ? 19.493 58.848 84.741 1.00 35.41 394 GLU A C 1
ATOM 685 O O . GLU A 1 88 ? 19.288 57.631 84.638 1.00 46.77 394 GLU A O 1
ATOM 691 N N . SER A 1 89 ? 20.345 59.508 83.961 1.00 30.13 395 SER A N 1
ATOM 692 C CA . SER A 1 89 ? 21.091 58.816 82.909 1.00 27.48 395 SER A CA 1
ATOM 693 C C . SER A 1 89 ? 21.996 57.727 83.486 1.00 39.69 395 SER A C 1
ATOM 694 O O . SER A 1 89 ? 22.098 56.627 82.944 1.00 45.90 395 SER A O 1
ATOM 697 N N . TYR A 1 90 ? 22.653 58.054 84.591 1.00 33.78 396 TYR A N 1
ATOM 698 C CA . TYR A 1 90 ? 23.513 57.126 85.309 1.00 32.62 396 TYR A CA 1
ATOM 699 C C . TYR A 1 90 ? 22.703 55.947 85.816 1.00 37.19 396 TYR A C 1
ATOM 700 O O . TYR A 1 90 ? 23.088 54.783 85.651 1.00 35.29 396 TYR A O 1
ATOM 709 N N . GLU A 1 91 ? 21.567 56.265 86.427 1.00 43.25 397 GLU A N 1
ATOM 710 C CA . GLU A 1 91 ? 20.692 55.246 86.977 1.00 40.32 397 GLU A CA 1
ATOM 711 C C . GLU A 1 91 ? 20.274 54.237 85.917 1.00 47.97 397 GLU A C 1
ATOM 712 O O . GLU A 1 91 ? 20.559 53.050 86.059 1.00 61.62 397 GLU A O 1
ATOM 718 N N . ASP A 1 92 ? 19.627 54.687 84.845 1.00 46.58 398 ASP A N 1
ATOM 719 C CA . ASP A 1 92 ? 19.135 53.710 83.874 1.00 51.46 398 ASP A CA 1
ATOM 720 C C . ASP A 1 92 ? 20.274 53.113 83.039 1.00 42.76 398 ASP A C 1
ATOM 721 O O . ASP A 1 92 ? 20.098 52.069 82.411 1.00 44.52 398 ASP A O 1
ATOM 734 N N . LEU A 1 94 ? 22.907 51.997 84.665 1.00 43.12 400 LEU A N 1
ATOM 735 C CA . LEU A 1 94 ? 23.087 50.850 85.550 1.00 41.45 400 LEU A CA 1
ATOM 736 C C . LEU A 1 94 ? 21.994 49.799 85.369 1.00 47.57 400 LEU A C 1
ATOM 737 O O . LEU A 1 94 ? 22.285 48.605 85.296 1.00 51.69 400 LEU A O 1
ATOM 742 N N . GLN A 1 95 ? 20.740 50.237 85.301 1.00 49.56 401 GLN A N 1
ATOM 743 C CA . GLN A 1 95 ? 19.631 49.304 85.107 1.00 54.49 401 GLN A CA 1
ATOM 744 C C . GLN A 1 95 ? 19.740 48.560 83.776 1.00 49.40 401 GLN A C 1
ATOM 745 O O . GLN A 1 95 ? 19.289 47.424 83.659 1.00 43.24 401 GLN A O 1
ATOM 751 N N . TYR A 1 96 ? 20.336 49.199 82.776 1.00 48.02 402 TYR A N 1
ATOM 752 C CA . TYR A 1 96 ? 20.578 48.532 81.502 1.00 43.41 402 TYR A CA 1
ATOM 753 C C . TYR A 1 96 ? 21.699 47.513 81.644 1.00 46.70 402 TYR A C 1
ATOM 754 O O . TYR A 1 96 ? 21.645 46.428 81.066 1.00 51.36 402 TYR A O 1
ATOM 763 N N . THR A 1 97 ? 22.720 47.876 82.413 1.00 54.46 403 THR A N 1
ATOM 764 C CA . THR A 1 97 ? 23.865 46.996 82.628 1.00 48.11 403 THR A CA 1
ATOM 765 C C . THR A 1 97 ? 23.474 45.719 83.386 1.00 63.04 403 THR A C 1
ATOM 766 O O . THR A 1 97 ? 23.963 44.632 83.077 1.00 55.67 403 THR A O 1
ATOM 770 N N . GLN A 1 98 ? 22.584 45.856 84.366 1.00 59.81 404 GLN A N 1
ATOM 771 C CA . GLN A 1 98 ? 22.161 44.721 85.184 1.00 58.82 404 GLN A CA 1
ATOM 772 C C . GLN A 1 98 ? 21.413 43.659 84.383 1.00 58.95 404 GLN A C 1
ATOM 773 O O . GLN A 1 98 ? 21.452 42.476 84.731 1.00 69.23 404 GLN A O 1
ATOM 779 N N . ARG A 1 99 ? 20.722 44.081 83.326 1.00 65.16 405 ARG A N 1
ATOM 780 C CA . ARG A 1 99 ? 20.070 43.141 82.420 1.00 62.10 405 ARG A CA 1
ATOM 781 C C . ARG A 1 99 ? 21.113 42.238 81.775 1.00 72.24 405 ARG A C 1
ATOM 782 O O . ARG A 1 99 ? 21.970 42.704 81.024 1.00 81.33 405 ARG A O 1
ATOM 790 N N . GLU A 1 100 ? 21.034 40.945 82.070 1.00 73.64 406 GLU A N 1
ATOM 791 C CA . GLU A 1 100 ? 22.047 39.995 81.622 1.00 62.98 406 GLU A CA 1
ATOM 792 C C . GLU A 1 100 ? 22.016 39.782 80.112 1.00 58.51 406 GLU A C 1
ATOM 793 O O . GLU A 1 100 ? 23.026 39.416 79.513 1.00 64.07 406 GLU A O 1
ATOM 799 N N . GLU A 1 101 ? 20.862 40.019 79.499 1.00 55.25 407 GLU A N 1
ATOM 800 C CA . GLU A 1 101 ? 20.690 39.740 78.076 1.00 61.76 407 GLU A CA 1
ATOM 801 C C . GLU A 1 101 ? 21.345 40.799 77.196 1.00 56.45 407 GLU A C 1
ATOM 802 O O . GLU A 1 101 ? 21.536 40.592 75.998 1.00 43.95 407 GLU A O 1
ATOM 808 N N . THR A 1 102 ? 21.688 41.934 77.794 1.00 61.53 408 THR A N 1
ATOM 809 C CA . THR A 1 102 ? 22.301 43.031 77.058 1.00 48.37 408 THR A CA 1
ATOM 810 C C . THR A 1 102 ? 23.780 42.780 76.804 1.00 45.92 408 THR A C 1
ATOM 811 O O . THR A 1 102 ? 24.382 43.383 75.918 1.00 39.75 408 THR A O 1
ATOM 815 N N . TRP A 1 103 ? 24.356 41.872 77.580 1.00 46.92 409 TRP A N 1
ATOM 816 C CA . TRP A 1 103 ? 25.806 41.732 77.637 1.00 43.93 409 TRP A CA 1
ATOM 817 C C . TRP A 1 103 ? 26.515 41.169 76.398 1.00 34.88 409 TRP A C 1
ATOM 818 O O . TRP A 1 103 ? 27.656 41.550 76.138 1.00 31.86 409 TRP A O 1
ATOM 829 N N . PRO A 1 104 ? 25.871 40.264 75.638 1.00 31.73 410 PRO A N 1
ATOM 830 C CA . PRO A 1 104 ? 26.543 39.885 74.387 1.00 29.34 410 PRO A CA 1
ATOM 831 C C . PRO A 1 104 ? 26.731 41.069 73.437 1.00 32.95 410 PRO A C 1
ATOM 832 O O . PRO A 1 104 ? 27.807 41.256 72.854 1.00 34.29 410 PRO A O 1
ATOM 836 N N . VAL A 1 105 ? 25.678 41.868 73.299 1.00 31.48 411 VAL A N 1
ATOM 837 C CA . VAL A 1 105 ? 25.704 43.035 72.430 1.00 27.50 411 VAL A CA 1
ATOM 838 C C . VAL A 1 105 ? 26.717 44.055 72.932 1.00 31.36 411 VAL A C 1
ATOM 839 O O . VAL A 1 105 ? 27.490 44.607 72.150 1.00 28.96 411 VAL A O 1
ATOM 843 N N . SER A 1 106 ? 26.711 44.290 74.241 1.00 34.07 412 SER A N 1
ATOM 844 C CA . SER A 1 106 ? 27.670 45.189 74.876 1.00 21.77 412 SER A CA 1
ATOM 845 C C . SER A 1 106 ? 29.098 44.742 74.595 1.00 28.74 412 SER A C 1
ATOM 846 O O . SER A 1 106 ? 29.971 45.559 74.292 1.00 29.60 412 SER A O 1
ATOM 849 N N . LYS A 1 107 ? 29.322 43.436 74.699 1.00 27.27 413 LYS A N 1
ATOM 850 C CA . LYS A 1 107 ? 30.611 42.849 74.374 1.00 21.25 413 LYS A CA 1
ATOM 851 C C . LYS A 1 107 ? 30.982 43.174 72.937 1.00 27.59 413 LYS A C 1
ATOM 852 O O . LYS A 1 107 ? 32.127 43.526 72.654 1.00 27.86 413 LYS A O 1
ATOM 866 N N . GLU A 1 109 ? 29.954 45.767 71.068 1.00 35.09 415 GLU A N 1
ATOM 867 C CA . GLU A 1 109 ? 30.261 47.190 70.937 1.00 30.73 415 GLU A CA 1
ATOM 868 C C . GLU A 1 109 ? 31.649 47.507 71.471 1.00 32.59 415 GLU A C 1
ATOM 869 O O . GLU A 1 109 ? 32.490 48.082 70.770 1.00 49.45 415 GLU A O 1
ATOM 875 N N . LEU A 1 110 ? 31.882 47.122 72.720 1.00 25.72 416 LEU A N 1
ATOM 876 C CA . LEU A 1 110 ? 33.136 47.431 73.386 1.00 24.29 416 LEU A CA 1
ATOM 877 C C . LEU A 1 110 ? 34.328 46.803 72.671 1.00 28.93 416 LEU A C 1
ATOM 878 O O . LEU A 1 110 ? 35.370 47.438 72.537 1.00 32.36 416 LEU A O 1
ATOM 883 N N . GLU A 1 111 ? 34.176 45.570 72.197 1.00 24.82 417 GLU A N 1
ATOM 884 C CA . GL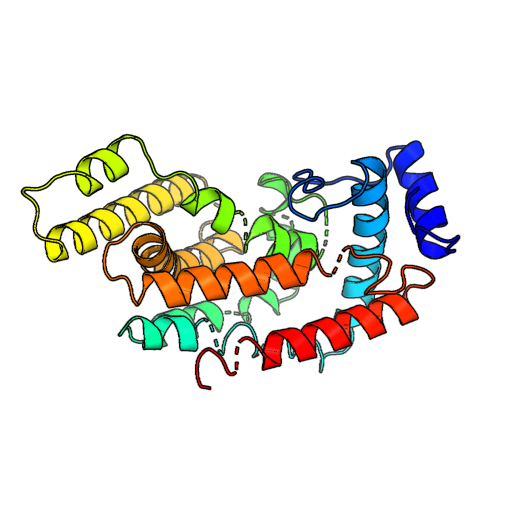U A 1 111 ? 35.232 44.964 71.393 1.00 25.61 417 GLU A CA 1
ATOM 885 C C . GLU A 1 111 ? 35.429 45.745 70.106 1.00 30.29 417 GLU A C 1
ATOM 886 O O . GLU A 1 111 ? 36.553 45.923 69.641 1.00 35.16 417 GLU A O 1
ATOM 892 N N . GLY A 1 112 ? 34.327 46.225 69.543 1.00 31.31 418 GLY A N 1
ATOM 893 C CA . GLY A 1 112 ? 34.377 47.027 68.338 1.00 33.88 418 GLY A CA 1
ATOM 894 C C . GLY A 1 112 ? 35.090 48.342 68.564 1.00 37.33 418 GLY A C 1
ATOM 895 O O . GLY A 1 112 ? 35.517 48.995 67.613 1.00 38.66 418 GLY A O 1
ATOM 896 N N . ARG A 1 113 ? 35.216 48.741 69.825 1.00 45.98 419 ARG A N 1
ATOM 897 C CA . ARG A 1 113 ? 35.960 49.956 70.147 1.00 47.89 419 ARG A CA 1
ATOM 898 C C . ARG A 1 113 ? 37.342 49.675 70.737 1.00 44.00 419 ARG A C 1
ATOM 899 O O . ARG A 1 113 ? 38.031 50.595 71.171 1.00 42.84 419 ARG A O 1
ATOM 907 N N . GLY A 1 114 ? 37.746 48.408 70.748 1.00 39.67 420 GLY A N 1
ATOM 908 C CA . GLY A 1 114 ? 39.097 48.051 71.145 1.00 35.79 420 GLY A CA 1
ATOM 909 C C . GLY A 1 114 ? 39.258 47.479 72.541 1.00 38.21 420 GLY A C 1
ATOM 910 O O . GLY A 1 114 ? 40.361 47.101 72.930 1.00 39.06 420 GLY A O 1
ATOM 911 N N . VAL A 1 115 ? 38.171 47.419 73.302 1.00 26.59 421 VAL A N 1
ATOM 912 C CA . VAL A 1 115 ? 38.224 46.854 74.643 1.00 23.91 421 VAL A CA 1
ATOM 913 C C . VAL A 1 115 ? 38.476 45.356 74.554 1.00 36.13 421 VAL A C 1
ATOM 914 O O . VAL A 1 115 ? 37.661 44.612 74.015 1.00 44.75 421 VAL A O 1
ATOM 918 N N . VAL A 1 116 ? 39.613 44.917 75.083 1.00 38.55 422 VAL A N 1
ATOM 919 C CA . VAL A 1 116 ? 40.051 43.538 74.904 1.00 28.31 422 VAL A CA 1
ATOM 920 C C . VAL A 1 116 ? 39.656 42.621 76.055 1.00 27.66 422 VAL A C 1
ATOM 921 O O . VAL A 1 116 ? 40.033 41.452 76.071 1.00 47.05 422 VAL A O 1
ATOM 925 N N . CYS A 1 117 ? 38.898 43.142 77.012 1.00 27.35 423 CYS A N 1
ATOM 926 C CA . CYS A 1 117 ? 38.501 42.346 78.166 1.00 29.07 423 CYS A CA 1
ATOM 927 C C . CYS A 1 117 ? 37.266 42.920 78.846 1.00 29.19 423 CYS A C 1
ATOM 928 O O . CYS A 1 117 ? 37.183 44.119 79.089 1.00 34.89 423 CYS A O 1
ATOM 939 N N . ASN A 1 119 ? 36.057 43.696 81.691 1.00 37.90 425 ASN A N 1
ATOM 940 C CA . ASN A 1 119 ? 36.471 43.906 83.070 1.00 37.76 425 ASN A CA 1
ATOM 941 C C . ASN A 1 119 ? 36.243 45.344 83.512 1.00 34.58 425 ASN A C 1
ATOM 942 O O . ASN A 1 119 ? 36.270 46.258 82.693 1.00 37.85 425 ASN A O 1
ATOM 947 N N . PHE A 1 120 ? 36.020 45.530 84.811 1.00 34.40 426 PHE A N 1
ATOM 948 C CA . PHE A 1 120 ? 35.815 46.851 85.397 1.00 32.30 426 PHE A CA 1
ATOM 949 C C . PHE A 1 120 ? 36.930 47.818 85.032 1.00 31.11 426 PHE A C 1
ATOM 950 O O . PHE A 1 120 ? 36.677 48.979 84.724 1.00 38.08 426 PHE A O 1
ATOM 958 N N . PHE A 1 121 ? 38.166 47.339 85.071 1.00 21.78 427 PHE A N 1
ATOM 959 C CA . PHE A 1 121 ? 39.298 48.181 84.724 1.00 21.08 427 PHE A CA 1
ATOM 960 C C . PHE A 1 121 ? 39.243 48.587 83.258 1.00 24.02 427 PHE A C 1
ATOM 961 O O . PHE A 1 121 ? 39.340 49.767 82.929 1.00 28.01 427 PHE A O 1
ATOM 969 N N . ASP A 1 122 ? 39.091 47.598 82.383 1.00 28.14 428 ASP A N 1
ATOM 970 C CA . ASP A 1 122 ? 39.102 47.827 80.943 1.00 30.57 428 ASP A CA 1
ATOM 971 C C . ASP A 1 122 ? 37.965 48.725 80.475 1.00 25.91 428 ASP A C 1
ATOM 972 O O . ASP A 1 122 ? 38.139 49.530 79.564 1.00 27.98 428 ASP A O 1
ATOM 977 N N . ILE A 1 123 ? 36.805 48.581 81.103 1.00 22.64 429 ILE A N 1
ATOM 978 C CA . ILE A 1 123 ? 35.615 49.313 80.694 1.00 25.89 429 ILE A CA 1
ATOM 979 C C . ILE A 1 123 ? 35.485 50.665 81.387 1.00 28.46 429 ILE A C 1
ATOM 980 O O . ILE A 1 123 ? 35.422 51.698 80.729 1.00 31.47 429 ILE A O 1
ATOM 985 N N . VAL A 1 124 ? 35.443 50.655 82.714 1.00 25.07 430 VAL A N 1
ATOM 986 C CA . VAL A 1 124 ? 35.180 51.874 83.471 1.00 17.94 430 VAL A CA 1
ATOM 987 C C . VAL A 1 124 ? 36.420 52.739 83.664 1.00 25.60 430 VAL A C 1
ATOM 988 O O . VAL A 1 124 ? 36.386 53.947 83.437 1.00 33.93 430 VAL A O 1
ATOM 992 N N . LEU A 1 125 ? 37.518 52.121 84.078 1.00 19.47 431 LEU A N 1
ATOM 993 C CA . LEU A 1 125 ? 38.705 52.877 84.453 1.00 20.46 431 LEU A CA 1
ATOM 994 C C . LEU A 1 125 ? 39.523 53.317 83.249 1.00 21.06 431 LEU A C 1
ATOM 995 O O . LEU A 1 125 ? 39.983 54.454 83.192 1.00 27.84 431 LEU A O 1
ATOM 1000 N N . ASP A 1 126 ? 39.701 52.423 82.286 1.00 20.81 432 ASP A N 1
ATOM 1001 C CA . ASP A 1 126 ? 40.531 52.728 81.129 1.00 22.49 432 ASP A CA 1
ATOM 1002 C C . ASP A 1 126 ? 39.732 53.334 79.979 1.00 26.77 432 ASP A C 1
ATOM 1003 O O . ASP A 1 126 ? 40.116 54.360 79.424 1.00 37.79 432 ASP A O 1
ATOM 1008 N N . PHE A 1 127 ? 38.620 52.704 79.622 1.00 24.60 433 PHE A N 1
ATOM 1009 C CA . PHE A 1 127 ? 37.861 53.123 78.450 1.00 23.60 433 PHE A CA 1
ATOM 1010 C C . PHE A 1 127 ? 37.008 54.361 78.699 1.00 29.67 433 PHE A C 1
ATOM 1011 O O . PHE A 1 127 ? 36.819 55.181 77.803 1.00 44.59 433 PHE A O 1
ATOM 1019 N N . ILE A 1 128 ? 36.488 54.494 79.913 1.00 30.30 434 ILE A N 1
ATOM 1020 C CA . ILE A 1 128 ? 35.571 55.582 80.220 1.00 30.11 434 ILE A CA 1
ATOM 1021 C C . ILE A 1 128 ? 36.272 56.775 80.866 1.00 37.93 434 ILE A C 1
ATOM 1022 O O . ILE A 1 128 ? 36.079 57.912 80.441 1.00 56.47 434 ILE A O 1
ATOM 1027 N N . LEU A 1 129 ? 37.094 56.524 81.878 1.00 40.70 435 LEU A N 1
ATOM 1028 C CA . LEU A 1 129 ? 37.721 57.615 82.621 1.00 38.38 435 LEU A CA 1
ATOM 1029 C C . LEU A 1 129 ? 38.994 58.148 81.960 1.00 37.93 435 LEU A C 1
ATOM 1030 O O . LEU A 1 129 ? 39.067 59.324 81.590 1.00 44.36 435 LEU A O 1
ATOM 1043 N N . ASP A 1 131 ? 40.275 57.690 79.125 1.00 37.37 437 ASP A N 1
ATOM 1044 C CA . ASP A 1 131 ? 40.063 58.161 77.766 1.00 36.89 437 ASP A CA 1
ATOM 1045 C C . ASP A 1 131 ? 39.411 59.535 77.762 1.00 41.42 437 ASP A C 1
ATOM 1046 O O . ASP A 1 131 ? 39.720 60.366 76.913 1.00 50.32 437 ASP A O 1
ATOM 1051 N N . ALA A 1 132 ? 38.508 59.769 78.708 1.00 33.83 438 ALA A N 1
ATOM 1052 C CA . ALA A 1 132 ? 37.888 61.080 78.858 1.00 36.40 438 ALA A CA 1
ATOM 1053 C C . ALA A 1 132 ? 38.946 62.121 79.190 1.00 37.50 438 ALA A C 1
ATOM 1054 O O . ALA A 1 132 ? 38.989 63.203 78.594 1.00 67.90 438 ALA A O 1
ATOM 1056 N N . PHE A 1 133 ? 39.810 61.779 80.140 1.00 35.93 439 PHE A N 1
ATOM 1057 C CA . PHE A 1 133 ? 40.902 62.664 80.523 1.00 39.43 439 PHE A CA 1
ATOM 1058 C C . PHE A 1 133 ? 41.857 62.906 79.358 1.00 45.99 439 PHE A C 1
ATOM 1059 O O . PHE A 1 133 ? 42.277 64.035 79.117 1.00 57.00 439 PHE A O 1
ATOM 1067 N N . GLU A 1 134 ? 42.192 61.845 78.632 1.00 48.49 440 GLU A N 1
ATOM 1068 C CA . GLU A 1 134 ? 43.099 61.963 77.497 1.00 51.30 440 GLU A CA 1
ATOM 1069 C C . GLU A 1 134 ? 42.450 62.767 76.369 1.00 55.88 440 GLU A C 1
ATOM 1070 O O . GLU A 1 134 ? 43.141 63.321 75.515 1.00 69.82 440 GLU A O 1
ATOM 1076 N N . ASP A 1 135 ? 41.122 62.839 76.382 1.00 54.51 441 ASP A N 1
ATOM 1077 C CA . ASP A 1 135 ? 40.377 63.586 75.374 1.00 51.67 441 ASP A CA 1
ATOM 1078 C C . ASP A 1 135 ? 40.342 65.070 75.695 1.00 58.56 441 ASP A C 1
ATOM 1079 O O . ASP A 1 135 ? 40.517 65.907 74.810 1.00 67.09 441 ASP A O 1
ATOM 1084 N N . LEU A 1 136 ? 40.114 65.397 76.962 1.00 67.82 442 LEU A N 1
ATOM 1085 C CA . LEU A 1 136 ? 40.084 66.796 77.375 1.00 56.81 442 LEU A CA 1
ATOM 1086 C C . LEU A 1 136 ? 41.495 67.344 77.556 1.00 62.31 442 LEU A C 1
ATOM 1087 O O . LEU A 1 136 ? 41.681 68.492 77.956 1.00 68.28 442 LEU A O 1
ATOM 1092 N N . GLU A 1 137 ? 42.484 66.510 77.256 1.00 79.14 443 GLU A N 1
ATOM 1093 C CA . GLU A 1 137 ? 43.882 66.916 77.274 1.00 81.82 443 GLU A CA 1
ATOM 1094 C C . GLU A 1 137 ? 44.254 67.596 75.964 1.00 86.96 443 GLU A C 1
ATOM 1095 O O . GLU A 1 137 ? 45.246 68.318 75.890 1.00 96.99 443 GLU A O 1
ATOM 1101 N N . SER A 1 138 ? 43.446 67.362 74.933 1.00 76.10 444 SER A N 1
ATOM 1102 C CA . SER A 1 138 ? 43.750 67.852 73.596 1.00 75.24 444 SER A CA 1
ATOM 1103 C C . SER A 1 138 ? 42.492 68.222 72.808 1.00 82.11 444 SER A C 1
ATOM 1104 O O . SER A 1 138 ? 42.005 67.429 72.002 1.00 80.37 444 SER A O 1
ATOM 1107 N N . PRO A 1 139 ? 41.965 69.433 73.037 1.00 85.68 445 PRO A N 1
ATOM 1108 C CA . PRO A 1 139 ? 40.776 69.922 72.333 1.00 90.58 445 PRO A CA 1
ATOM 1109 C C . PRO A 1 139 ? 41.072 70.247 70.868 1.00 86.93 445 PRO A C 1
ATOM 1110 O O . PRO A 1 139 ? 42.235 70.436 70.514 1.00 77.11 445 PRO A O 1
ATOM 1114 N N . PRO A 1 140 ? 40.030 70.297 70.022 1.00 79.25 446 PRO A N 1
ATOM 1115 C CA . PRO A 1 140 ? 40.182 70.561 68.587 1.00 81.89 446 PRO A CA 1
ATOM 1116 C C . PRO A 1 140 ? 40.920 71.857 68.256 1.00 100.45 446 PRO A C 1
ATOM 1117 O O . PRO A 1 140 ? 40.865 72.815 69.033 1.00 100.21 446 PRO A O 1
ATOM 1121 N N . SER A 1 141 ? 41.614 71.851 67.116 1.00 102.90 447 SER A N 1
ATOM 1122 C CA . SER A 1 141 ? 42.204 73.039 66.487 1.00 101.87 447 SER A CA 1
ATOM 1123 C C . SER A 1 141 ? 41.365 74.312 66.659 1.00 100.41 447 SER A C 1
ATOM 1124 O O . SER A 1 141 ? 41.893 75.379 66.974 1.00 87.34 447 SER A O 1
ATOM 1127 N N . SER A 1 142 ? 40.058 74.201 66.452 1.00 98.46 448 SER A N 1
ATOM 1128 C CA . SER A 1 142 ? 39.205 75.380 66.423 1.00 90.74 448 SER A CA 1
ATOM 1129 C C . SER A 1 142 ? 38.938 75.930 67.825 1.00 91.32 448 SER A C 1
ATOM 1130 O O . SER A 1 142 ? 39.116 77.128 68.095 1.00 77.95 448 SER A O 1
ATOM 1133 N N . VAL A 1 143 ? 38.469 75.038 68.691 1.00 83.16 449 VAL A N 1
ATOM 1134 C CA . VAL A 1 143 ? 38.086 75.360 70.058 1.00 79.63 449 VAL A CA 1
ATOM 1135 C C . VAL A 1 143 ? 39.115 76.202 70.794 1.00 78.26 449 VAL A C 1
ATOM 1136 O O . VAL A 1 143 ? 38.776 77.204 71.424 1.00 85.24 449 VAL A O 1
ATOM 1140 N N . VAL A 1 144 ? 40.370 75.780 70.714 1.00 77.02 450 VAL A N 1
ATOM 1141 C CA . VAL A 1 144 ? 41.479 76.498 71.325 1.00 85.26 450 VAL A CA 1
ATOM 1142 C C . VAL A 1 144 ? 41.532 77.940 70.836 1.00 89.90 450 VAL A C 1
ATOM 1143 O O . VAL A 1 144 ? 41.617 78.870 71.635 1.00 85.63 450 VAL A O 1
ATOM 1147 N N . ALA A 1 145 ? 41.460 78.114 69.520 1.00 93.37 451 ALA A N 1
ATOM 1148 C CA . ALA A 1 145 ? 41.470 79.441 68.914 1.00 92.34 451 ALA A CA 1
ATOM 1149 C C . ALA A 1 145 ? 40.329 80.301 69.443 1.00 75.77 451 ALA A C 1
ATOM 1150 O O . ALA A 1 145 ? 40.504 81.499 69.668 1.00 73.28 451 ALA A O 1
ATOM 1152 N N . VAL A 1 146 ? 39.162 79.694 69.641 1.00 76.96 452 VAL A N 1
ATOM 1153 C CA . VAL A 1 146 ? 38.048 80.436 70.232 1.00 78.27 452 VAL A CA 1
ATOM 1154 C C . VAL A 1 146 ? 38.365 80.807 71.686 1.00 73.35 452 VAL A C 1
ATOM 1155 O O . VAL A 1 146 ? 37.982 81.876 72.169 1.00 75.68 452 VAL A O 1
ATOM 1159 N N . LEU A 1 147 ? 39.100 79.932 72.365 1.00 73.43 453 LEU A N 1
ATOM 1160 C CA . LEU A 1 147 ? 39.437 80.140 73.771 1.00 71.55 453 LEU A CA 1
ATOM 1161 C C . LEU A 1 147 ? 40.457 81.263 73.981 1.00 75.72 453 LEU A C 1
ATOM 1162 O O . LEU A 1 147 ? 40.377 81.997 74.964 1.00 68.59 453 LEU A O 1
ATOM 1167 N N . ARG A 1 148 ? 41.412 81.399 73.063 1.00 80.10 454 ARG A N 1
ATOM 1168 C CA . ARG A 1 148 ? 42.427 82.446 73.181 1.00 82.15 454 ARG A CA 1
ATOM 1169 C C . ARG A 1 148 ? 41.946 83.774 72.614 1.00 86.49 454 ARG A C 1
ATOM 1170 O O . ARG A 1 148 ? 42.724 84.717 72.485 1.00 89.95 454 ARG A O 1
ATOM 1178 N N . ASN A 1 149 ? 40.667 83.844 72.265 1.00 87.70 455 ASN A N 1
ATOM 1179 C CA . ASN A 1 149 ? 40.092 85.082 71.756 1.00 83.44 455 ASN A CA 1
ATOM 1180 C C . ASN A 1 149 ? 39.790 86.063 72.894 1.00 83.93 455 ASN A C 1
ATOM 1181 O O . ASN A 1 149 ? 38.960 85.797 73.759 1.00 90.82 455 ASN A O 1
ATOM 1186 N N . ARG A 1 150 ? 40.485 87.195 72.877 1.00 93.71 456 ARG A N 1
ATOM 1187 C CA . ARG A 1 150 ? 40.340 88.242 73.878 1.00 95.01 456 ARG A CA 1
ATOM 1188 C C . ARG A 1 150 ? 38.981 88.940 73.811 1.00 93.10 456 ARG A C 1
ATOM 1189 O O . ARG A 1 150 ? 38.542 89.574 74.778 1.00 85.67 456 ARG A O 1
ATOM 1197 N N . TRP A 1 151 ? 38.333 88.853 72.656 1.00 92.15 457 TRP A N 1
ATOM 1198 C CA . TRP A 1 151 ? 37.145 89.658 72.382 1.00 92.24 457 TRP A CA 1
ATOM 1199 C C . TRP A 1 151 ? 35.840 88.980 72.779 1.00 88.30 457 TRP A C 1
ATOM 1200 O O . TRP A 1 151 ? 34.778 89.607 72.810 1.00 84.11 457 TRP A O 1
ATOM 1211 N N . LEU A 1 152 ? 35.928 87.697 73.094 1.00 76.15 458 LEU A N 1
ATOM 1212 C CA . LEU A 1 152 ? 34.737 86.944 73.428 1.00 70.93 458 LEU A CA 1
ATOM 1213 C C . LEU A 1 152 ? 34.460 86.946 74.920 1.00 54.28 458 LEU A C 1
ATOM 1214 O O . LEU A 1 152 ? 35.339 86.637 75.725 1.00 60.10 458 LEU A O 1
ATOM 1219 N N . SER A 1 153 ? 33.231 87.292 75.284 1.00 44.58 459 SER A N 1
ATOM 1220 C CA . SER A 1 153 ? 32.780 87.097 76.649 1.00 47.49 459 SER A CA 1
ATOM 1221 C C . SER A 1 153 ? 32.855 85.615 76.981 1.00 60.02 459 SER A C 1
ATOM 1222 O O . SER A 1 153 ? 32.760 84.763 76.104 1.00 84.41 459 SER A O 1
ATOM 1225 N N . ASP A 1 154 ? 33.034 85.303 78.253 1.00 70.02 460 ASP A N 1
ATOM 1226 C CA . ASP A 1 154 ? 33.267 83.921 78.628 1.00 73.53 460 ASP A CA 1
ATOM 1227 C C . ASP A 1 154 ? 31.958 83.169 78.879 1.00 62.66 460 ASP A C 1
ATOM 1228 O O . ASP A 1 154 ? 31.949 81.952 79.042 1.00 68.96 460 ASP A O 1
ATOM 1233 N N . SER A 1 155 ? 30.842 83.881 78.897 1.00 56.04 461 SER A N 1
ATOM 1234 C CA . SER A 1 155 ? 29.558 83.213 78.754 1.00 61.71 461 SER A CA 1
ATOM 1235 C C . SER A 1 155 ? 29.481 82.608 77.351 1.00 59.65 461 SER A C 1
ATOM 1236 O O . SER A 1 155 ? 29.046 81.459 77.152 1.00 66.34 461 SER A O 1
ATOM 1239 N N . PHE A 1 156 ? 29.912 83.409 76.381 1.00 50.46 462 PHE A N 1
ATOM 1240 C CA . PHE A 1 156 ? 29.984 82.970 75.000 1.00 52.60 462 PHE A CA 1
ATOM 1241 C C . PHE A 1 156 ? 30.959 81.814 74.873 1.00 53.66 462 PHE A C 1
ATOM 1242 O O . PHE A 1 156 ? 30.702 80.871 74.138 1.00 62.74 462 PHE A O 1
ATOM 1250 N N . LYS A 1 157 ? 32.079 81.890 75.585 1.00 49.07 463 LYS A N 1
ATOM 1251 C CA . LYS A 1 157 ? 33.057 80.809 75.557 1.00 49.99 463 LYS A CA 1
ATOM 1252 C C . LYS A 1 157 ? 32.472 79.554 76.196 1.00 48.81 463 LYS A C 1
ATOM 1253 O O . LYS A 1 157 ? 32.793 78.432 75.799 1.00 44.16 463 LYS A O 1
ATOM 1259 N N . GLU A 1 158 ? 31.597 79.750 77.177 1.00 49.60 464 GLU A N 1
ATOM 1260 C CA . GLU A 1 158 ? 30.899 78.634 77.797 1.00 48.17 464 GLU A CA 1
ATOM 1261 C C . GLU A 1 158 ? 30.020 77.916 76.779 1.00 51.67 464 GLU A C 1
ATOM 1262 O O . GLU A 1 158 ? 30.196 76.719 76.529 1.00 53.90 464 GLU A O 1
ATOM 1268 N N . THR A 1 159 ? 29.086 78.650 76.181 1.00 52.01 465 THR A N 1
ATOM 1269 C CA . THR A 1 159 ? 28.173 78.045 75.216 1.00 37.79 465 THR A CA 1
ATOM 1270 C C . THR A 1 159 ? 28.913 77.503 73.991 1.00 38.47 465 THR A C 1
ATOM 1271 O O . THR A 1 159 ? 28.482 76.524 73.382 1.00 41.27 465 THR A O 1
ATOM 1275 N N . ALA A 1 160 ? 30.033 78.128 73.647 1.00 31.42 466 ALA A N 1
ATOM 1276 C CA . ALA A 1 160 ? 30.851 77.687 72.522 1.00 34.45 466 ALA A CA 1
ATOM 1277 C C . ALA A 1 160 ? 31.511 76.347 72.804 1.00 39.57 466 ALA A C 1
ATOM 1278 O O . ALA A 1 160 ? 31.487 75.442 71.963 1.00 50.39 466 ALA A O 1
ATOM 1280 N N . LEU A 1 161 ? 32.113 76.227 73.983 1.00 47.87 467 LEU A N 1
ATOM 1281 C CA . LEU A 1 161 ? 32.738 74.972 74.380 1.00 36.71 467 LEU A CA 1
ATOM 1282 C C . LEU A 1 161 ? 31.688 73.868 74.477 1.00 38.86 467 LEU A C 1
ATOM 1283 O O . LEU A 1 161 ? 31.930 72.730 74.062 1.00 35.80 467 LEU A O 1
ATOM 1288 N N . ALA A 1 162 ? 30.518 74.217 75.004 1.00 39.48 468 ALA A N 1
ATOM 1289 C CA . ALA A 1 162 ? 29.399 73.281 75.072 1.00 24.71 468 ALA A CA 1
ATOM 1290 C C . ALA A 1 162 ? 29.014 72.772 73.685 1.00 34.99 468 ALA A C 1
ATOM 1291 O O . ALA A 1 162 ? 28.860 71.566 73.469 1.00 43.87 468 ALA A O 1
ATOM 1293 N N . THR A 1 163 ? 28.860 73.701 72.748 1.00 32.50 469 THR A N 1
ATOM 1294 C CA . THR A 1 163 ? 28.536 73.357 71.371 1.00 28.41 469 THR A CA 1
ATOM 1295 C C . THR A 1 163 ? 29.594 72.434 70.768 1.00 32.65 469 THR A C 1
ATOM 1296 O O . THR A 1 163 ? 29.264 71.478 70.066 1.00 37.01 469 THR A O 1
ATOM 1300 N N . ALA A 1 164 ? 30.863 72.716 71.053 1.00 25.79 470 ALA A N 1
ATOM 1301 C CA . ALA A 1 164 ? 31.956 71.891 70.542 1.00 29.59 470 ALA A CA 1
ATOM 1302 C C . ALA A 1 164 ? 31.869 70.462 71.078 1.00 40.06 470 ALA A C 1
ATOM 1303 O O . ALA A 1 164 ? 32.034 69.485 70.331 1.00 37.60 470 ALA A O 1
ATOM 1305 N N . CYS A 1 165 ? 31.604 70.349 72.377 1.00 37.89 471 CYS A N 1
ATOM 1306 C CA . CYS A 1 165 ? 31.429 69.046 73.006 1.00 35.79 471 CYS A CA 1
ATOM 1307 C C . CYS A 1 165 ? 30.289 68.277 72.360 1.00 33.68 471 CYS A C 1
ATOM 1308 O O . CYS A 1 165 ? 30.419 67.082 72.069 1.00 35.76 471 CYS A O 1
ATOM 1311 N N . TRP A 1 166 ? 29.174 68.963 72.132 1.00 25.02 472 TRP A N 1
ATOM 1312 C CA . TRP A 1 166 ? 28.031 68.309 71.516 1.00 25.83 472 TRP A CA 1
ATOM 1313 C C . TRP A 1 166 ? 28.357 67.866 70.099 1.00 27.98 472 TRP A C 1
ATOM 1314 O O . TRP A 1 166 ? 27.870 66.840 69.645 1.00 25.70 472 TRP A O 1
ATOM 1325 N N . SER A 1 167 ? 29.180 68.642 69.404 1.00 31.83 473 SER A N 1
ATOM 1326 C CA . SER A 1 167 ? 29.560 68.307 68.038 1.00 26.16 473 SER A CA 1
ATOM 1327 C C . SER A 1 167 ? 30.395 67.035 67.998 1.00 26.58 473 SER A C 1
ATOM 1328 O O . SER A 1 167 ? 30.146 66.136 67.184 1.00 38.58 473 SER A O 1
ATOM 1331 N N . VAL A 1 168 ? 31.386 66.962 68.882 1.00 33.95 474 VAL A N 1
ATOM 1332 C CA . VAL A 1 168 ? 32.229 65.773 68.973 1.00 39.10 474 VAL A CA 1
ATOM 1333 C C . VAL A 1 168 ? 31.404 64.540 69.338 1.00 25.95 474 VAL A C 1
ATOM 1334 O O . VAL A 1 168 ? 31.539 63.472 68.727 1.00 26.95 474 VAL A O 1
ATOM 1338 N N . LEU A 1 169 ? 30.539 64.699 70.333 1.00 22.90 475 LEU A N 1
ATOM 1339 C CA . LEU A 1 169 ? 29.671 63.613 70.765 1.00 22.01 475 LEU A CA 1
ATOM 1340 C C . LEU A 1 169 ? 28.705 63.189 69.660 1.00 26.60 475 LEU A C 1
ATOM 1341 O O . LEU A 1 169 ? 28.310 62.036 69.584 1.00 34.33 475 LEU A O 1
ATOM 1346 N N . LYS A 1 170 ? 28.336 64.137 68.807 1.00 27.89 476 LYS A N 1
ATOM 1347 C CA . LYS A 1 170 ? 27.427 63.897 67.691 1.00 22.35 476 LYS A CA 1
ATOM 1348 C C . LYS A 1 170 ? 28.101 63.042 66.635 1.00 21.89 476 LYS A C 1
ATOM 1349 O O . LYS A 1 170 ? 27.553 62.030 66.180 1.00 32.59 476 LYS A O 1
ATOM 1355 N N . ALA A 1 171 ? 29.304 63.458 66.254 1.00 22.69 477 ALA A N 1
ATOM 1356 C CA . ALA A 1 171 ? 30.109 62.692 65.315 1.00 22.53 477 ALA A CA 1
ATOM 1357 C C . ALA A 1 171 ? 30.363 61.286 65.847 1.00 28.95 477 ALA A C 1
ATOM 1358 O O . ALA A 1 171 ? 30.398 60.327 65.080 1.00 40.77 477 ALA A O 1
ATOM 1360 N N . LYS A 1 172 ? 30.537 61.166 67.161 1.00 38.99 478 LYS A N 1
ATOM 1361 C CA . LYS A 1 172 ? 30.694 59.852 67.783 1.00 31.36 478 LYS A CA 1
ATOM 1362 C C . LYS A 1 172 ? 29.411 59.028 67.713 1.00 35.20 478 LYS A C 1
ATOM 1363 O O . LYS A 1 172 ? 29.452 57.822 67.476 1.00 39.61 478 LYS A O 1
ATOM 1369 N N . ARG A 1 173 ? 28.275 59.682 67.930 1.00 26.52 479 ARG A N 1
ATOM 1370 C CA . ARG A 1 173 ? 26.986 59.002 67.925 1.00 26.26 479 ARG A CA 1
ATOM 1371 C C . ARG A 1 173 ? 26.650 58.468 66.543 1.00 31.68 479 ARG A C 1
ATOM 1372 O O . ARG A 1 173 ? 25.988 57.441 66.412 1.00 36.28 479 ARG A O 1
ATOM 1380 N N . ARG A 1 174 ? 27.105 59.172 65.512 1.00 37.77 480 ARG A N 1
ATOM 1381 C CA . ARG A 1 174 ? 26.876 58.731 64.139 1.00 33.40 480 ARG A CA 1
ATOM 1382 C C . ARG A 1 174 ? 27.474 57.348 63.870 1.00 34.85 480 ARG A C 1
ATOM 1383 O O . ARG A 1 174 ? 26.998 56.617 63.004 1.00 47.47 480 ARG A O 1
ATOM 1391 N N . LEU A 1 175 ? 28.505 56.987 64.628 1.00 29.88 481 LEU A N 1
ATOM 1392 C CA . LEU A 1 175 ? 29.216 55.732 64.409 1.00 26.90 481 LEU A CA 1
ATOM 1393 C C . LEU A 1 175 ? 28.728 54.589 65.298 1.00 25.54 481 LEU A C 1
ATOM 1394 O O . LEU A 1 175 ? 29.319 53.513 65.303 1.00 32.01 481 LEU A O 1
ATOM 1399 N N . LEU A 1 176 ? 27.654 54.820 66.044 1.00 20.06 482 LEU A N 1
ATOM 1400 C CA . LEU A 1 176 ? 27.117 53.797 66.933 1.00 23.71 482 LEU A CA 1
ATOM 1401 C C . LEU A 1 176 ? 26.656 52.564 66.165 1.00 35.22 482 LEU A C 1
ATOM 1402 O O . LEU A 1 176 ? 25.827 52.655 65.263 1.00 43.06 482 LEU A O 1
ATOM 1415 N N . VAL A 1 178 ? 24.978 50.336 67.549 1.00 30.64 484 VAL A N 1
ATOM 1416 C CA . VAL A 1 178 ? 23.653 50.101 68.108 1.00 35.98 484 VAL A CA 1
ATOM 1417 C C . VAL A 1 178 ? 23.082 51.399 68.677 1.00 39.78 484 VAL A C 1
ATOM 1418 O O . VAL A 1 178 ? 23.752 52.091 69.440 1.00 51.13 484 VAL A O 1
ATOM 1422 N N . PRO A 1 179 ? 21.843 51.740 68.291 1.00 38.61 485 PRO A N 1
ATOM 1423 C CA . PRO A 1 179 ? 21.168 52.969 68.726 1.00 36.19 485 PRO A CA 1
ATOM 1424 C C . PRO A 1 179 ? 20.945 53.060 70.234 1.00 39.97 485 PRO A C 1
ATOM 1425 O O . PRO A 1 179 ? 21.170 54.121 70.813 1.00 32.62 485 PRO A O 1
ATOM 1429 N N . ASP A 1 180 ? 20.498 51.972 70.854 1.00 46.80 486 ASP A N 1
ATOM 1430 C CA . ASP A 1 180 ? 20.201 51.971 72.284 1.00 39.42 486 ASP A CA 1
ATOM 1431 C C . ASP A 1 180 ? 20.945 50.853 73.002 1.00 40.50 486 ASP A C 1
ATOM 1432 O O . ASP A 1 180 ? 20.340 49.889 73.466 1.00 68.94 486 ASP A O 1
ATOM 1437 N N . GLY A 1 181 ? 22.263 50.987 73.086 1.00 34.75 487 GLY A N 1
ATOM 1438 C CA . GLY A 1 181 ? 23.084 49.988 73.740 1.00 43.85 487 GLY A CA 1
ATOM 1439 C C . GLY A 1 181 ? 23.963 50.580 74.822 1.00 38.80 487 GLY A C 1
ATOM 1440 O O . GLY A 1 181 ? 23.679 51.654 75.347 1.00 50.60 487 GLY A O 1
ATOM 1441 N N . PHE A 1 182 ? 25.037 49.870 75.148 1.00 30.31 488 PHE A N 1
ATOM 1442 C CA . PHE A 1 182 ? 25.971 50.287 76.186 1.00 27.73 488 PHE A CA 1
ATOM 1443 C C . PHE A 1 182 ? 26.554 51.669 75.911 1.00 25.14 488 PHE A C 1
ATOM 1444 O O . PHE A 1 182 ? 26.461 52.578 76.737 1.00 32.47 488 PHE A O 1
ATOM 1452 N N . ILE A 1 183 ? 27.150 51.819 74.737 1.00 20.55 489 ILE A N 1
ATOM 1453 C CA . ILE A 1 183 ? 27.882 53.030 74.404 1.00 21.75 489 ILE A CA 1
ATOM 1454 C C . ILE A 1 183 ? 26.957 54.230 74.201 1.00 22.10 489 ILE A C 1
ATOM 1455 O O . ILE A 1 183 ? 27.353 55.363 74.438 1.00 35.37 489 ILE A O 1
ATOM 1460 N N . ALA A 1 184 ? 25.721 53.985 73.785 1.00 27.51 490 ALA A N 1
ATOM 1461 C CA . ALA A 1 184 ? 24.740 55.060 73.657 1.00 22.24 490 ALA A CA 1
ATOM 1462 C C . ALA A 1 184 ? 24.317 55.558 75.034 1.00 27.74 490 ALA A C 1
ATOM 1463 O O . ALA A 1 184 ? 24.353 56.769 75.330 1.00 37.09 490 ALA A O 1
ATOM 1465 N N . HIS A 1 185 ? 23.922 54.601 75.870 1.00 23.75 491 HIS A N 1
ATOM 1466 C CA . HIS A 1 185 ? 23.590 54.849 77.268 1.00 28.41 491 HIS A CA 1
ATOM 1467 C C . HIS A 1 185 ? 24.697 55.625 77.960 1.00 28.38 491 HIS A C 1
ATOM 1468 O O . HIS A 1 185 ? 24.438 56.460 78.823 1.00 37.28 491 HIS A O 1
ATOM 1475 N N . PHE A 1 186 ? 25.935 55.340 77.574 1.00 26.04 492 PHE A N 1
ATOM 1476 C CA . PHE A 1 186 ? 27.079 56.052 78.119 1.00 26.28 492 PHE A CA 1
ATOM 1477 C C . PHE A 1 186 ? 27.235 57.432 77.489 1.00 26.61 492 PHE A C 1
ATOM 1478 O O . PHE A 1 186 ? 27.698 58.367 78.135 1.00 41.58 492 PHE A O 1
ATOM 1486 N N . TYR A 1 187 ? 26.848 57.557 76.226 1.00 34.05 493 TYR A N 1
ATOM 1487 C CA . TYR A 1 187 ? 26.968 58.822 75.519 1.00 19.49 493 TYR A CA 1
ATOM 1488 C C . TYR A 1 187 ? 26.006 59.853 76.078 1.00 25.83 493 TYR A C 1
ATOM 1489 O O . TYR A 1 187 ? 26.240 61.050 75.949 1.00 34.55 493 TYR A O 1
ATOM 1498 N N . VAL A 1 188 ? 24.919 59.398 76.690 1.00 28.09 494 VAL A N 1
ATOM 1499 C CA . VAL A 1 188 ? 24.019 60.336 77.365 1.00 31.26 494 VAL A CA 1
ATOM 1500 C C . VAL A 1 188 ? 24.678 60.920 78.624 1.00 30.28 494 VAL A C 1
ATOM 1501 O O . VAL A 1 188 ? 24.668 62.140 78.854 1.00 44.79 494 VAL A O 1
ATOM 1505 N N . ILE A 1 189 ? 25.253 60.039 79.436 1.00 35.49 495 ILE A N 1
ATOM 1506 C CA . ILE A 1 189 ? 26.020 60.451 80.606 1.00 27.86 495 ILE A CA 1
ATOM 1507 C C . ILE A 1 189 ? 27.109 61.434 80.206 1.00 29.94 495 ILE A C 1
ATOM 1508 O O . 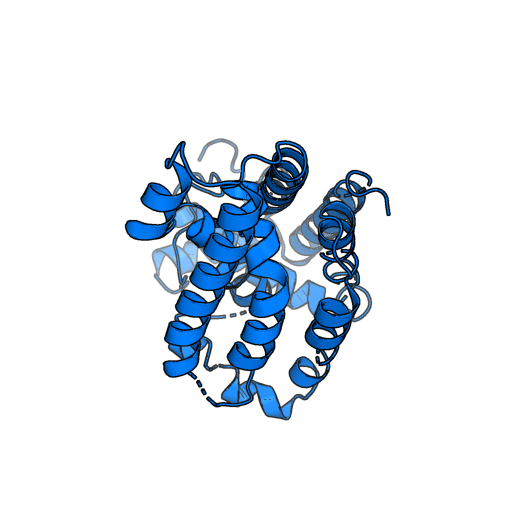ILE A 1 189 ? 27.245 62.504 80.795 1.00 33.68 495 ILE A O 1
ATOM 1513 N N . SER A 1 190 ? 27.876 61.056 79.189 1.00 22.38 496 SER A N 1
ATOM 1514 C CA . SER A 1 190 ? 28.914 61.913 78.637 1.00 29.43 496 SER A CA 1
ATOM 1515 C C . SER A 1 190 ? 28.334 63.247 78.194 1.00 30.93 496 SER A C 1
ATOM 1516 O O . SER A 1 190 ? 28.964 64.289 78.344 1.00 37.62 496 SER A O 1
ATOM 1519 N N . GLU A 1 191 ? 27.124 63.206 77.651 1.00 33.70 497 GLU A N 1
ATOM 1520 C CA . GLU A 1 191 ? 26.435 64.413 77.223 1.00 34.68 497 GLU A CA 1
ATOM 1521 C C . GLU A 1 191 ? 26.223 65.352 78.397 1.00 32.55 497 GLU A C 1
ATOM 1522 O O . GLU A 1 191 ? 26.362 66.565 78.261 1.00 34.98 497 GLU A O 1
ATOM 1528 N N . HIS A 1 192 ? 25.907 64.788 79.559 1.00 54.20 498 HIS A N 1
ATOM 1529 C CA . HIS A 1 192 ? 25.645 65.619 80.736 1.00 29.15 498 HIS A CA 1
ATOM 1530 C C . HIS A 1 192 ? 26.872 65.938 81.594 1.00 33.24 498 HIS A C 1
ATOM 1531 O O . HIS A 1 192 ? 26.806 66.802 82.462 1.00 41.05 498 HIS A O 1
ATOM 1538 N N . VAL A 1 193 ? 27.987 65.255 81.362 1.00 34.56 499 VAL A N 1
ATOM 1539 C CA . VAL A 1 193 ? 29.154 65.429 82.224 1.00 23.85 499 VAL A CA 1
ATOM 1540 C C . VAL A 1 193 ? 30.336 66.088 81.512 1.00 34.15 499 VAL A C 1
ATOM 1541 O O . VAL A 1 193 ? 30.980 66.976 82.066 1.00 42.43 499 VAL A O 1
ATOM 1545 N N . SER A 1 194 ? 30.613 65.661 80.285 1.00 30.76 500 SER A N 1
ATOM 1546 C CA . SER A 1 194 ? 31.777 66.148 79.542 1.00 34.11 500 SER A CA 1
ATOM 1547 C C . SER A 1 194 ? 31.887 67.674 79.387 1.00 39.70 500 SER A C 1
ATOM 1548 O O . SER A 1 194 ? 32.991 68.205 79.469 1.00 38.53 500 SER A O 1
ATOM 1551 N N . PRO A 1 195 ? 30.765 68.383 79.145 1.00 39.27 501 PRO A N 1
ATOM 1552 C CA . PRO A 1 195 ? 30.910 69.843 79.061 1.00 44.70 501 PRO A CA 1
ATOM 1553 C C . PRO A 1 195 ? 31.496 70.477 80.325 1.00 45.64 501 PRO A C 1
ATOM 1554 O O . PRO A 1 195 ? 32.370 71.339 80.226 1.00 43.81 501 PRO A O 1
ATOM 1558 N N . VAL A 1 196 ? 31.020 70.045 81.488 1.00 35.06 502 VAL A N 1
ATOM 1559 C CA . VAL A 1 196 ? 31.493 70.561 82.768 1.00 28.96 502 VAL A CA 1
ATOM 1560 C C . VAL A 1 196 ? 32.998 70.372 82.927 1.00 35.48 502 VAL A C 1
ATOM 1561 O O . VAL A 1 196 ? 33.731 71.325 83.200 1.00 42.11 502 VAL A O 1
ATOM 1565 N N . LEU A 1 197 ? 33.450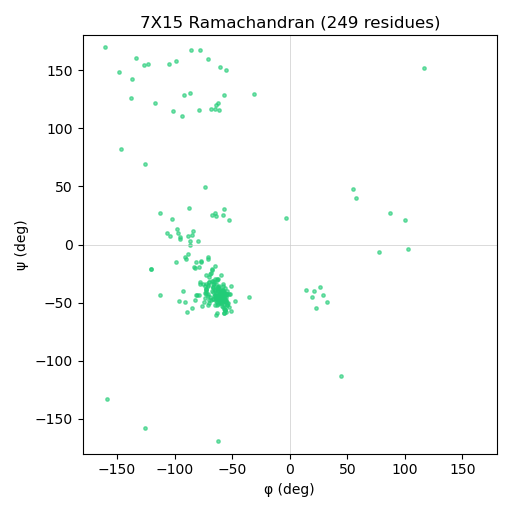 69.136 82.747 1.00 43.44 503 LEU A N 1
ATOM 1566 C CA . LEU A 1 197 ? 34.867 68.811 82.834 1.00 46.43 503 LEU A CA 1
ATOM 1567 C C . LEU A 1 197 ? 35.689 69.600 81.827 1.00 40.83 503 LEU A C 1
ATOM 1568 O O . LEU A 1 197 ? 36.780 70.066 82.141 1.00 48.57 503 LEU A O 1
ATOM 1573 N N . ALA A 1 198 ? 35.161 69.740 80.616 1.00 49.16 504 ALA A N 1
ATOM 1574 C CA . ALA A 1 198 ? 35.850 70.460 79.551 1.00 47.69 504 ALA A CA 1
ATOM 1575 C C . ALA A 1 198 ? 36.048 71.925 79.914 1.00 47.44 504 ALA A C 1
ATOM 1576 O O . ALA A 1 198 ? 37.129 72.484 79.717 1.00 46.23 504 ALA A O 1
ATOM 1578 N N . PHE A 1 199 ? 35.004 72.546 80.453 1.00 45.82 505 PHE A N 1
ATOM 1579 C CA . PHE A 1 199 ? 35.091 73.951 80.822 1.00 49.16 505 PHE A CA 1
ATOM 1580 C C . PHE A 1 199 ? 35.870 74.133 82.116 1.00 52.80 505 PHE A C 1
ATOM 1581 O O . PHE A 1 199 ? 36.271 75.243 82.454 1.00 64.49 505 PHE A O 1
ATOM 1589 N N . GLY A 1 200 ? 36.083 73.039 82.839 1.00 65.58 506 GLY A N 1
ATOM 1590 C CA . GLY A 1 200 ? 36.953 73.069 83.997 1.00 46.79 506 GLY A CA 1
ATOM 1591 C C . GLY A 1 200 ? 38.412 73.022 83.585 1.00 41.58 506 GLY A C 1
ATOM 1592 O O . GLY A 1 200 ? 39.242 73.757 84.110 1.00 48.40 506 GLY A O 1
ATOM 1593 N N . PHE A 1 201 ? 38.721 72.161 82.625 1.00 48.40 507 PHE A N 1
ATOM 1594 C CA . PHE A 1 201 ? 40.099 71.941 82.209 1.00 46.78 507 PHE A CA 1
ATOM 1595 C C . PHE A 1 201 ? 40.593 72.980 81.214 1.00 56.17 507 PHE A C 1
ATOM 1596 O O . PHE A 1 201 ? 41.798 73.152 81.041 1.00 72.04 507 PHE A O 1
ATOM 1604 N N . LEU A 1 202 ? 39.668 73.668 80.553 1.00 61.93 508 LEU A N 1
ATOM 1605 C CA . LEU A 1 202 ? 40.057 74.634 79.533 1.00 49.72 508 LEU A CA 1
ATOM 1606 C C . LEU A 1 202 ? 39.573 76.047 79.848 1.00 53.63 508 LEU A C 1
ATOM 1607 O O . LEU A 1 202 ? 40.121 77.022 79.336 1.00 47.53 508 LEU A O 1
ATOM 1612 N N . GLY A 1 203 ? 38.557 76.151 80.698 1.00 56.11 509 GLY A N 1
ATOM 1613 C CA . GLY A 1 203 ? 37.948 77.433 81.011 1.00 73.72 509 GLY A CA 1
ATOM 1614 C C . GLY A 1 203 ? 38.723 78.292 81.995 1.00 86.88 509 GLY A C 1
ATOM 1615 O O . GLY A 1 203 ? 39.664 77.820 82.633 1.00 82.75 509 GLY A O 1
ATOM 1616 N N . PRO A 1 204 ? 38.331 79.571 82.114 1.00 82.35 510 PRO A N 1
ATOM 1617 C CA . PRO A 1 204 ? 38.981 80.554 82.985 1.00 85.89 510 PRO A CA 1
ATOM 1618 C C . PRO A 1 204 ? 38.239 80.832 84.297 1.00 85.33 510 PRO A C 1
ATOM 1619 O O . PRO A 1 204 ? 38.452 81.888 84.898 1.00 98.93 510 PRO A O 1
ATOM 1623 N N . HIS A 1 205 ? 37.389 79.902 84.727 1.00 81.77 511 HIS A N 1
ATOM 1624 C CA . HIS A 1 205 ? 36.642 80.038 85.980 1.00 85.09 511 HIS A CA 1
ATOM 1625 C C . HIS A 1 205 ? 37.584 80.103 87.173 1.00 87.91 511 HIS A C 1
ATOM 1626 O O . HIS A 1 205 ? 37.420 80.938 88.063 1.00 111.29 511 HIS A O 1
ATOM 1633 N N . GLN A 1 206 ? 38.552 79.188 87.173 1.00 79.52 512 GLN A N 1
ATOM 1634 C CA . GLN A 1 206 ? 39.690 79.156 88.103 1.00 80.49 512 GLN A CA 1
ATOM 1635 C C . GLN A 1 206 ? 39.273 78.625 89.455 1.00 76.65 512 GLN A C 1
ATOM 1636 O O . GLN A 1 206 ? 40.096 78.403 90.325 1.00 94.28 512 GLN A O 1
ATOM 1642 N N . HIS A 1 207 ? 37.983 78.409 89.624 1.00 72.11 513 HIS A N 1
ATOM 1643 C CA . HIS A 1 207 ? 37.589 77.645 90.767 1.00 66.85 513 HIS A CA 1
ATOM 1644 C C . HIS A 1 207 ? 36.840 76.387 90.353 1.00 63.86 513 HIS A C 1
ATOM 1645 O O . HIS A 1 207 ? 36.791 75.413 91.088 1.00 71.93 513 HIS A O 1
ATOM 1652 N N . LEU A 1 208 ? 36.302 76.411 89.147 1.00 64.31 514 LEU A N 1
ATOM 1653 C CA . LEU A 1 208 ? 35.887 75.197 88.484 1.00 54.72 514 LEU A CA 1
ATOM 1654 C C . LEU A 1 208 ? 37.143 74.446 88.051 1.00 49.17 514 LEU A C 1
ATOM 1655 O O . LEU A 1 208 ? 37.200 73.210 88.073 1.00 55.19 514 LEU A O 1
ATOM 1660 N N . SER A 1 209 ? 38.164 75.218 87.692 1.00 48.48 515 SER A N 1
ATOM 1661 C CA . SER A 1 209 ? 39.441 74.676 87.257 1.00 47.49 515 SER A CA 1
ATOM 1662 C C . SER A 1 209 ? 40.105 73.865 88.359 1.00 56.78 515 SER A C 1
ATOM 1663 O O . SER A 1 209 ? 40.564 72.753 88.117 1.00 50.33 515 SER A O 1
ATOM 1666 N N . GLU A 1 210 ? 40.159 74.424 89.565 1.00 68.28 516 GLU A N 1
ATOM 1667 C CA . GLU A 1 210 ? 40.790 73.739 90.688 1.00 45.57 516 GLU A CA 1
ATOM 1668 C C . GLU A 1 210 ? 40.049 72.461 91.048 1.00 47.45 516 GLU A C 1
ATOM 1669 O O . GLU A 1 210 ? 40.667 71.415 91.237 1.00 50.93 516 GLU A O 1
ATOM 1675 N N . VAL A 1 211 ? 38.727 72.551 91.139 1.00 48.67 517 VAL A N 1
ATOM 1676 C CA . VAL A 1 211 ? 37.903 71.395 91.470 1.00 44.56 517 VAL A CA 1
ATOM 1677 C C . VAL A 1 211 ? 38.101 70.271 90.456 1.00 41.75 517 VAL A C 1
ATOM 1678 O O . VAL A 1 211 ? 38.281 69.110 90.832 1.00 47.54 517 VAL A O 1
ATOM 1682 N N . CYS A 1 212 ? 38.092 70.619 89.172 1.00 51.92 518 CYS A N 1
ATOM 1683 C CA . CYS A 1 212 ? 38.271 69.619 88.123 1.00 51.00 518 CYS A CA 1
ATOM 1684 C C . CYS A 1 212 ? 39.671 69.013 88.150 1.00 42.94 518 CYS A C 1
ATOM 1685 O O . CYS A 1 212 ? 39.833 67.792 88.076 1.00 44.36 518 CYS A O 1
ATOM 1688 N N . THR A 1 213 ? 40.675 69.875 88.259 1.00 35.79 519 THR A N 1
ATOM 1689 C CA . THR A 1 213 ? 42.069 69.454 88.318 1.00 37.70 519 THR A CA 1
ATOM 1690 C C . THR A 1 213 ? 42.301 68.474 89.464 1.00 37.46 519 THR A C 1
ATOM 1691 O O . THR A 1 213 ? 42.983 67.463 89.303 1.00 41.82 519 THR A O 1
ATOM 1695 N N . ILE A 1 214 ? 41.711 68.768 90.616 1.00 38.85 520 ILE A N 1
ATOM 1696 C CA . ILE A 1 214 ? 41.887 67.928 91.792 1.00 38.25 520 ILE A CA 1
ATOM 1697 C C . ILE A 1 214 ? 41.101 66.624 91.653 1.00 32.50 520 ILE A C 1
ATOM 1698 O O . ILE A 1 214 ? 41.560 65.570 92.084 1.00 39.28 520 ILE A O 1
ATOM 1703 N N . PHE A 1 215 ? 39.931 66.696 91.030 1.00 40.00 521 PHE A N 1
ATOM 1704 C CA . PHE A 1 215 ? 39.160 65.501 90.687 1.00 32.99 521 PHE A CA 1
ATOM 1705 C C . PHE A 1 215 ? 39.999 64.520 89.855 1.00 36.09 521 PHE A C 1
ATOM 1706 O O . PHE A 1 215 ? 40.214 63.352 90.240 1.00 43.69 521 PHE A O 1
ATOM 1714 N N . LYS A 1 216 ? 40.481 65.012 88.718 1.00 32.02 522 LYS A N 1
ATOM 1715 C CA . LYS A 1 216 ? 41.351 64.238 87.842 1.00 27.21 522 LYS A CA 1
ATOM 1716 C C . LYS A 1 216 ? 42.577 63.711 88.583 1.00 33.38 522 LYS A C 1
ATOM 1717 O O . LYS A 1 216 ? 42.969 62.558 88.407 1.00 41.62 522 LYS A O 1
ATOM 1723 N N . GLN A 1 217 ? 43.175 64.558 89.417 1.00 33.34 523 GLN A N 1
ATOM 1724 C CA . GLN A 1 217 ? 44.338 64.165 90.206 1.00 24.47 523 GLN A CA 1
ATOM 1725 C C . GLN A 1 217 ? 44.032 62.983 91.111 1.00 25.21 523 GLN A C 1
ATOM 1726 O O . GLN A 1 217 ? 44.830 62.058 91.222 1.00 35.70 523 GLN A O 1
ATOM 1732 N N . GLN A 1 218 ? 42.869 63.018 91.752 1.00 23.30 524 GLN A N 1
ATOM 1733 C CA . GLN A 1 218 ? 42.457 61.947 92.644 1.00 24.67 524 GLN A CA 1
ATOM 1734 C C . GLN A 1 218 ? 42.277 60.643 91.878 1.00 32.48 524 GLN A C 1
ATOM 1735 O O . GLN A 1 218 ? 42.747 59.594 92.322 1.00 37.18 524 GLN A O 1
ATOM 1741 N N . ILE A 1 219 ? 41.606 60.704 90.728 1.00 33.53 525 ILE A N 1
ATOM 1742 C CA . ILE A 1 219 ? 41.403 59.491 89.927 1.00 26.29 525 ILE A CA 1
ATOM 1743 C C . ILE A 1 219 ? 42.727 58.891 89.433 1.00 27.32 525 ILE A C 1
ATOM 1744 O O . ILE A 1 219 ? 43.007 57.698 89.626 1.00 28.02 525 ILE A O 1
ATOM 1749 N N . VAL A 1 220 ? 43.542 59.726 88.799 1.00 20.54 526 VAL A N 1
ATOM 1750 C CA . VAL A 1 220 ? 44.818 59.278 88.257 1.00 21.55 526 VAL A CA 1
ATOM 1751 C C . VAL A 1 220 ? 45.720 58.727 89.360 1.00 27.36 526 VAL A C 1
ATOM 1752 O O . VAL A 1 220 ? 46.397 57.717 89.170 1.00 38.12 526 VAL A O 1
ATOM 1756 N N . GLN A 1 221 ? 45.711 59.378 90.520 1.00 26.02 527 GLN A N 1
ATOM 1757 C CA . GLN A 1 221 ? 46.499 58.907 91.657 1.00 24.27 527 GLN A CA 1
ATOM 1758 C C . GLN A 1 221 ? 45.992 57.558 92.150 1.00 24.94 527 GLN A C 1
ATOM 1759 O O . GLN A 1 221 ? 46.775 56.686 92.509 1.00 27.29 527 GLN A O 1
ATOM 1765 N N . TYR A 1 222 ? 44.675 57.401 92.173 1.00 21.89 528 TYR A N 1
ATOM 1766 C CA . TYR A 1 222 ? 44.053 56.124 92.503 1.00 22.98 528 TYR A CA 1
ATOM 1767 C C . TYR A 1 222 ? 44.570 55.007 91.593 1.00 25.91 528 TYR A C 1
ATOM 1768 O O . TYR A 1 222 ? 44.896 53.911 92.055 1.00 25.57 528 TYR A O 1
ATOM 1777 N N . LEU A 1 223 ? 44.671 55.295 90.299 1.00 31.54 529 LEU A N 1
ATOM 1778 C CA . LEU A 1 223 ? 45.149 54.291 89.346 1.00 28.85 529 LEU A CA 1
ATOM 1779 C C . LEU A 1 223 ? 46.647 53.990 89.493 1.00 21.38 529 LEU A C 1
ATOM 1780 O O . LEU A 1 223 ? 47.071 52.824 89.451 1.00 23.79 529 LEU A O 1
ATOM 1785 N N . LYS A 1 224 ? 47.442 55.043 89.671 1.00 25.75 530 LYS A N 1
ATOM 1786 C CA . LYS A 1 224 ? 48.867 54.892 89.959 1.00 20.70 530 LYS A CA 1
ATOM 1787 C C . LYS A 1 224 ? 49.095 53.998 91.168 1.00 26.03 530 LYS A C 1
ATOM 1788 O O . LYS A 1 224 ? 49.871 53.048 91.111 1.00 39.58 530 LYS A O 1
ATOM 1794 N N . ASP A 1 225 ? 48.416 54.328 92.263 1.00 23.81 531 ASP A N 1
ATOM 1795 C CA . ASP A 1 225 ? 48.479 53.561 93.502 1.00 28.93 531 ASP A CA 1
ATOM 1796 C C . ASP A 1 225 ? 48.090 52.116 93.274 1.00 25.44 531 ASP A C 1
ATOM 1797 O O . ASP A 1 225 ? 48.701 51.199 93.816 1.00 26.18 531 ASP A O 1
ATOM 1810 N N . PHE A 1 227 ? 48.534 50.485 90.644 1.00 29.84 533 PHE A N 1
ATOM 1811 C CA . PHE A 1 227 ? 49.632 49.786 89.970 1.00 21.60 533 PHE A CA 1
ATOM 1812 C C . PHE A 1 227 ? 50.970 49.921 90.696 1.00 26.47 533 PHE A C 1
ATOM 1813 O O . PHE A 1 227 ? 52.029 49.771 90.093 1.00 29.11 533 PHE A O 1
ATOM 1821 N N . ASP A 1 228 ? 50.914 50.196 91.993 1.00 34.05 534 ASP A N 1
ATOM 1822 C CA . ASP A 1 228 ? 52.114 50.330 92.810 1.00 21.75 534 ASP A CA 1
ATOM 1823 C C . ASP A 1 228 ? 52.332 49.060 93.622 1.00 26.09 534 ASP A C 1
ATOM 1824 O O . ASP A 1 228 ? 51.529 48.731 94.492 1.00 36.46 534 ASP A O 1
ATOM 1829 N N . HIS A 1 229 ? 53.420 48.350 93.342 1.00 33.92 535 HIS A N 1
ATOM 1830 C CA . HIS A 1 229 ? 53.675 47.063 93.983 1.00 25.44 535 HIS A CA 1
ATOM 1831 C C . HIS A 1 229 ? 54.031 47.210 95.456 1.00 27.36 535 HIS A C 1
ATOM 1832 O O . HIS A 1 229 ? 54.070 46.228 96.192 1.00 31.63 535 HIS A O 1
ATOM 1839 N N . ASP A 1 230 ? 54.280 48.443 95.882 1.00 18.33 536 ASP A N 1
ATOM 1840 C CA . ASP A 1 230 ? 54.573 48.727 97.279 1.00 21.40 536 ASP A CA 1
ATOM 1841 C C . ASP A 1 230 ? 53.338 49.236 98.012 1.00 27.95 536 ASP A C 1
ATOM 1842 O O . ASP A 1 230 ? 53.305 49.270 99.238 1.00 37.67 536 ASP A O 1
ATOM 1847 N N . LYS A 1 231 ? 52.322 49.627 97.251 1.00 28.02 537 LYS A N 1
ATOM 1848 C CA . LYS A 1 231 ? 51.071 50.106 97.820 1.00 25.48 537 LYS A CA 1
ATOM 1849 C C . LYS A 1 231 ? 50.090 48.949 97.959 1.00 34.38 537 LYS A C 1
ATOM 1850 O O . LYS A 1 231 ? 49.363 48.851 98.945 1.00 40.93 537 LYS A O 1
ATOM 1856 N N . VAL A 1 232 ? 50.077 48.073 96.960 1.00 26.71 538 VAL A N 1
ATOM 1857 C CA . VAL A 1 232 ? 49.225 46.890 96.978 1.00 28.84 538 VAL A CA 1
A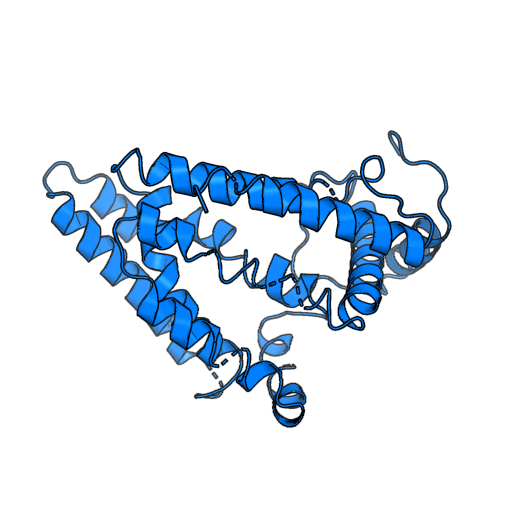TOM 1858 C C . VAL A 1 232 ? 50.056 45.633 96.728 1.00 25.57 538 VAL A C 1
ATOM 1859 O O . VAL A 1 232 ? 51.111 45.696 96.103 1.00 31.45 538 VAL A O 1
ATOM 1863 N N . ARG A 1 233 ? 49.577 44.495 97.218 1.00 22.76 539 ARG A N 1
ATOM 1864 C CA . ARG A 1 233 ? 50.322 43.241 97.124 1.00 31.43 539 ARG A CA 1
ATOM 1865 C C . ARG A 1 233 ? 49.949 42.417 95.895 1.00 28.94 539 ARG A C 1
ATOM 1866 O O . ARG A 1 233 ? 48.852 41.873 95.818 1.00 39.44 539 ARG A O 1
ATOM 1874 N N . PHE A 1 234 ? 50.872 42.313 94.945 1.00 21.43 540 PHE A N 1
ATOM 1875 C CA . PHE A 1 234 ? 50.650 41.509 93.745 1.00 29.69 540 PHE A CA 1
ATOM 1876 C C . PHE A 1 234 ? 51.054 40.055 93.959 1.00 37.21 540 PHE A C 1
ATOM 1877 O O . PHE A 1 234 ? 51.483 39.379 93.027 1.00 33.56 540 PHE A O 1
ATOM 1885 N N . THR A 1 235 ? 50.908 39.579 95.190 1.00 36.15 541 THR A N 1
ATOM 1886 C CA . THR A 1 235 ? 51.319 38.231 95.553 1.00 33.67 541 THR A CA 1
ATOM 1887 C C . THR A 1 235 ? 50.237 37.204 95.244 1.00 37.57 541 THR A C 1
ATOM 1888 O O . THR A 1 235 ? 50.484 36.218 94.553 1.00 43.58 541 THR A O 1
ATOM 1892 N N . SER A 1 236 ? 49.040 37.441 95.767 1.00 32.98 542 SER A N 1
ATOM 1893 C CA . SER A 1 236 ? 47.895 36.582 95.495 1.00 29.75 542 SER A CA 1
ATOM 1894 C C . SER A 1 236 ? 46.671 37.419 95.147 1.00 34.65 542 SER A C 1
ATOM 1895 O O . SER A 1 236 ? 46.615 38.607 95.460 1.00 38.43 542 SER A O 1
ATOM 1898 N N . VAL A 1 237 ? 45.691 36.794 94.502 1.00 41.23 543 VAL A N 1
ATOM 1899 C CA . VAL A 1 237 ? 44.463 37.485 94.118 1.00 28.17 543 VAL A CA 1
ATOM 1900 C C . VAL A 1 237 ? 43.629 37.951 95.321 1.00 31.74 543 VAL A C 1
ATOM 1901 O O . VAL A 1 237 ? 43.132 39.076 95.312 1.00 36.04 543 VAL A O 1
ATOM 1905 N N . PRO A 1 238 ? 43.465 37.105 96.360 1.00 32.22 544 PRO A N 1
ATOM 1906 C CA . PRO A 1 238 ? 42.708 37.624 97.507 1.00 35.26 544 PRO A CA 1
ATOM 1907 C C . PRO A 1 238 ? 43.370 38.823 98.185 1.00 35.99 544 PRO A C 1
ATOM 1908 O O . PRO A 1 238 ? 42.678 39.745 98.628 1.00 45.06 544 PRO A O 1
ATOM 1912 N N . SER A 1 239 ? 44.696 38.812 98.256 1.00 33.87 545 SER A N 1
ATOM 1913 C CA . SER A 1 239 ? 45.431 39.892 98.901 1.00 32.20 545 SER A CA 1
ATOM 1914 C C . SER A 1 239 ? 45.387 41.169 98.072 1.00 31.95 545 SER A C 1
ATOM 1915 O O . SER A 1 239 ? 45.170 42.259 98.606 1.00 41.50 545 SER A O 1
ATOM 1918 N N . LEU A 1 240 ? 45.589 41.031 96.767 1.00 29.44 546 LEU A N 1
ATOM 1919 C CA . LEU A 1 240 ? 45.503 42.170 95.867 1.00 23.24 546 LEU A CA 1
ATOM 1920 C C . LEU A 1 240 ? 44.095 42.759 95.874 1.00 38.83 546 LEU A C 1
ATOM 1921 O O . LEU A 1 240 ? 43.929 43.974 95.815 1.00 27.79 546 LEU A O 1
ATOM 1926 N N . ALA A 1 241 ? 43.086 41.897 95.954 1.00 26.93 547 ALA A N 1
ATOM 1927 C CA . ALA A 1 241 ? 41.700 42.349 96.003 1.00 22.84 547 ALA A CA 1
ATOM 1928 C C . ALA A 1 241 ? 41.414 43.098 97.298 1.00 29.33 547 ALA A C 1
ATOM 1929 O O . ALA A 1 241 ? 40.720 44.116 97.294 1.00 35.96 547 ALA A O 1
ATOM 1931 N N . GLU A 1 242 ? 41.947 42.590 98.406 1.00 30.41 548 GLU A N 1
ATOM 1932 C CA . GLU A 1 242 ? 41.809 43.271 99.688 1.00 30.32 548 GLU A CA 1
ATOM 1933 C C . GLU A 1 242 ? 42.434 44.661 99.628 1.00 37.92 548 GLU A C 1
ATOM 1934 O O . GLU A 1 242 ? 41.807 45.661 99.996 1.00 40.48 548 GLU A O 1
ATOM 1940 N N . ASP A 1 243 ? 43.672 44.713 99.146 1.00 34.68 549 ASP A N 1
ATOM 1941 C CA . ASP A 1 243 ? 44.420 45.962 99.085 1.00 35.61 549 ASP A CA 1
ATOM 1942 C C . ASP A 1 243 ? 43.780 46.984 98.152 1.00 41.48 549 ASP A C 1
ATOM 1943 O O . ASP A 1 243 ? 43.700 48.165 98.483 1.00 47.03 549 ASP A O 1
ATOM 1948 N N . ILE A 1 244 ? 43.332 46.529 96.987 1.00 30.33 550 ILE A N 1
ATOM 1949 C CA . ILE A 1 244 ? 42.684 47.406 96.021 1.00 30.28 550 ILE A CA 1
ATOM 1950 C C . ILE A 1 244 ? 41.349 47.904 96.564 1.00 29.12 550 ILE A C 1
ATOM 1951 O O . ILE A 1 244 ? 40.977 49.056 96.356 1.00 31.33 550 ILE A O 1
ATOM 1956 N N . LEU A 1 245 ? 40.634 47.041 97.276 1.00 30.47 551 LEU A N 1
ATOM 1957 C CA . LEU A 1 245 ? 39.382 47.452 97.899 1.00 31.77 551 LEU A CA 1
ATOM 1958 C C . LEU A 1 245 ? 39.618 48.560 98.925 1.00 34.39 551 LEU A C 1
ATOM 1959 O O . LEU A 1 245 ? 38.960 49.606 98.889 1.00 46.65 551 LEU A O 1
ATOM 1964 N N . ARG A 1 246 ? 40.565 48.331 99.831 1.00 38.13 552 ARG A N 1
ATOM 1965 C CA . ARG A 1 246 ? 40.888 49.326 100.851 1.00 38.99 552 ARG A CA 1
ATOM 1966 C C . ARG A 1 246 ? 41.357 50.637 100.222 1.00 28.77 552 ARG A C 1
ATOM 1967 O O . ARG A 1 246 ? 40.991 51.719 100.677 1.00 35.58 552 ARG A O 1
ATOM 1975 N N . LEU A 1 247 ? 42.161 50.530 99.170 1.00 34.54 553 LEU A N 1
ATOM 1976 C CA . LEU A 1 247 ? 42.631 51.699 98.433 1.00 31.92 553 LEU A CA 1
ATOM 1977 C C . LEU A 1 247 ? 41.455 52.480 97.865 1.00 28.37 553 LEU A C 1
ATOM 1978 O O . LEU A 1 247 ? 41.417 53.714 97.927 1.00 33.29 553 LEU A O 1
ATOM 1983 N N . SER A 1 248 ? 40.493 51.741 97.321 1.00 32.10 554 SER A N 1
ATOM 1984 C CA . SER A 1 248 ? 39.277 52.318 96.769 1.00 31.90 554 SER A CA 1
ATOM 1985 C C . SER A 1 248 ? 38.524 53.104 97.824 1.00 38.38 554 SER A C 1
ATOM 1986 O O . SER A 1 248 ? 38.196 54.263 97.609 1.00 36.68 554 SER A O 1
ATOM 1989 N N . HIS A 1 249 ? 38.254 52.471 98.963 1.00 42.86 555 HIS A N 1
ATOM 1990 C CA . HIS A 1 249 ? 37.560 53.148 100.058 1.00 33.42 555 HIS A CA 1
ATOM 1991 C C . HIS A 1 249 ? 38.293 54.407 100.518 1.00 32.83 555 HIS A C 1
ATOM 1992 O O . HIS A 1 249 ? 37.678 55.458 100.706 1.00 41.35 555 HIS A O 1
ATOM 1999 N N . ARG A 1 250 ? 39.605 54.290 100.694 1.00 32.00 556 ARG A N 1
ATOM 2000 C CA . ARG A 1 250 ? 40.436 55.404 101.142 1.00 38.88 556 ARG A CA 1
ATOM 2001 C C . ARG A 1 250 ? 40.323 56.601 100.211 1.00 37.57 556 ARG A C 1
ATOM 2002 O O . ARG A 1 250 ? 39.930 57.703 100.622 1.00 40.51 556 ARG A O 1
ATOM 2010 N N . ARG A 1 251 ? 40.664 56.369 98.948 1.00 45.35 557 ARG A N 1
ATOM 2011 C CA . ARG A 1 251 ? 40.704 57.443 97.968 1.00 39.11 557 ARG A CA 1
ATOM 2012 C C . ARG A 1 251 ? 39.305 58.011 97.723 1.00 38.96 557 ARG A C 1
ATOM 2013 O O . ARG A 1 251 ? 39.142 59.217 97.503 1.00 36.80 557 ARG A O 1
ATOM 2021 N N . ALA A 1 252 ? 38.299 57.143 97.789 1.00 33.25 558 ALA A N 1
ATOM 2022 C CA . ALA A 1 252 ? 36.908 57.580 97.742 1.00 31.68 558 ALA A CA 1
ATOM 2023 C C . ALA A 1 252 ? 36.633 58.587 98.846 1.00 37.57 558 ALA A C 1
ATOM 2024 O O . ALA A 1 252 ? 36.187 59.692 98.570 1.00 42.36 558 ALA A O 1
ATOM 2026 N N . ASP A 1 253 ? 36.906 58.203 100.091 1.00 43.37 559 ASP A N 1
ATOM 2027 C CA . ASP A 1 253 ? 36.722 59.101 101.230 1.00 37.47 559 ASP A CA 1
ATOM 2028 C C . ASP A 1 253 ? 37.421 60.437 101.014 1.00 33.75 559 ASP A C 1
ATOM 2029 O O . ASP A 1 253 ? 36.859 61.492 101.307 1.00 37.84 559 ASP A O 1
ATOM 2034 N N . ILE A 1 254 ? 38.643 60.390 100.493 1.00 34.89 560 ILE A N 1
ATOM 2035 C CA . ILE A 1 254 ? 39.386 61.617 100.220 1.00 32.37 560 ILE A CA 1
ATOM 2036 C C . ILE A 1 254 ? 38.648 62.526 99.236 1.00 39.35 560 ILE A C 1
ATOM 2037 O O . ILE A 1 254 ? 38.454 63.719 99.500 1.00 48.33 560 ILE A O 1
ATOM 2042 N N . LEU A 1 255 ? 38.224 61.958 98.110 1.00 48.96 561 LEU A N 1
ATOM 2043 C CA . LEU A 1 255 ? 37.547 62.746 97.081 1.00 44.88 561 LEU A CA 1
ATOM 2044 C C . LEU A 1 255 ? 36.200 63.291 97.562 1.00 36.42 561 LEU A C 1
ATOM 2045 O O . LEU A 1 255 ? 35.865 64.448 97.297 1.00 47.18 561 LEU A O 1
ATOM 2058 N N . GLY A 1 257 ? 35.408 63.935 100.651 1.00 39.76 563 GLY A N 1
ATOM 2059 C CA . GLY A 1 257 ? 35.785 64.996 101.560 1.00 36.41 563 GLY A CA 1
ATOM 2060 C C . GLY A 1 257 ? 36.105 66.282 100.830 1.00 38.73 563 GLY A C 1
ATOM 2061 O O . GLY A 1 257 ? 35.687 67.356 101.256 1.00 54.76 563 GLY A O 1
ATOM 2062 N N . TYR A 1 258 ? 36.839 66.180 99.726 1.00 39.09 564 TYR A N 1
ATOM 2063 C CA . TYR A 1 258 ? 37.186 67.378 98.972 1.00 41.51 564 TYR A CA 1
ATOM 2064 C C . TYR A 1 258 ? 35.958 68.018 98.338 1.00 49.26 564 TYR A C 1
ATOM 2065 O O . TYR A 1 258 ? 35.859 69.242 98.263 1.00 56.12 564 TYR A O 1
ATOM 2074 N N . LEU A 1 259 ? 35.025 67.192 97.879 1.00 55.15 565 LEU A N 1
ATOM 2075 C CA . LEU A 1 259 ? 33.840 67.710 97.204 1.00 52.95 565 LEU A CA 1
ATOM 2076 C C . LEU A 1 259 ? 32.775 68.182 98.194 1.00 59.60 565 LEU A C 1
ATOM 2077 O O . LEU A 1 259 ? 31.842 68.889 97.820 1.00 67.29 565 LEU A O 1
ATOM 2082 N N . GLY A 1 260 ? 32.917 67.788 99.455 1.00 59.58 566 GLY A N 1
ATOM 2083 C CA . GLY A 1 260 ? 32.046 68.274 100.511 1.00 52.80 566 GLY A CA 1
ATOM 2084 C C . GLY A 1 260 ? 30.764 67.491 100.722 1.00 53.79 566 GLY A C 1
ATOM 2085 O O . GLY A 1 260 ? 29.770 68.042 101.190 1.00 72.12 566 GLY A O 1
ATOM 2086 N N . ILE A 1 261 ? 30.780 66.205 100.388 1.00 49.95 567 ILE A N 1
ATOM 2087 C CA . ILE A 1 261 ? 29.598 65.364 100.558 1.00 59.77 567 ILE A CA 1
ATOM 2088 C C . ILE A 1 261 ? 29.463 64.892 102.002 1.00 52.19 567 ILE A C 1
ATOM 2089 O O . ILE A 1 261 ? 30.374 64.275 102.554 1.00 61.58 567 ILE A O 1
#

Foldseek 3Di:
DPPDDDFAQLVVLLVCVVVVNFDAQDQCCVLLVHPDSSLSRSLVVLVQLLQVVLVVPVVLCCVVLVLVLCLLQVLLVHHCPQLNVLVVVVVQVPPPVQPVVVCLLVVVRQPDHCCSPPQPVPLVLVVDLVDADPVLVVVLPDPPDDVVRNLVVLLVSQVVVLVVVQVPGPNDGDVNSVSSSCNVNSSLLSCLCRNDPVSSVVLSVVVNVLSSVLSSCSDCVQFPSRDSVRRSVSNSVSCVVSSVVNVVSVD

B-factor: mean 44.74, std 20.56, range [6.88, 158.2]

Sequence (251 aa):
AGSLKPAALYEEALSLVKDGDVACRSLRTELLECYSDQDFLAKLHCVRQAFQVLLLDETHRFFETGKQISGLLVKANKSPKAFLESYEDLQYTQREETWPVSKELEGRGVVCNFFDIVLDFILDAFEDLESPPSSVVAVLRNRWLSDSFKETALATACWSVLKAKRRLLVPDGFIAHFYVISEHVSPVLAFGFLGPHQHLSEVCTIFKQQIVQYLKDFDHDKVRFTSVPSLAEDILRLSHRRADILGYLGI

Radius of gyration: 19.38 Å; Cα contacts (8 Å, |Δi|>4): 249; chains: 1; bounding box: 45×56×37 Å

Organism: Danio rerio (NCBI:txid7955)